Protein AF-A0A5A5RXR1-F1 (afdb_monomer_lite)

Structure (mmCIF, N/CA/C/O backbone):
data_AF-A0A5A5RXR1-F1
#
_entry.id   AF-A0A5A5RXR1-F1
#
loop_
_atom_site.group_PDB
_atom_site.id
_atom_site.type_symbol
_atom_site.label_atom_id
_atom_site.label_alt_id
_atom_site.label_comp_id
_atom_site.label_asym_id
_atom_site.label_entity_id
_atom_site.label_seq_id
_atom_site.pdbx_PDB_ins_code
_atom_site.Cartn_x
_atom_site.Cartn_y
_atom_site.Cartn_z
_atom_site.occupancy
_atom_site.B_iso_or_equiv
_atom_site.auth_seq_id
_atom_site.auth_comp_id
_atom_site.auth_asym_id
_atom_site.auth_atom_id
_atom_site.pdbx_PDB_model_num
ATOM 1 N N . MET A 1 1 ? -0.661 -3.575 -11.648 1.00 51.56 1 MET A N 1
ATOM 2 C CA . MET A 1 1 ? -0.011 -2.924 -12.802 1.00 51.56 1 MET A CA 1
ATOM 3 C C . MET A 1 1 ? 1.395 -3.481 -12.799 1.00 51.56 1 MET A C 1
ATOM 5 O O . MET A 1 1 ? 2.070 -3.258 -11.810 1.00 51.56 1 MET A O 1
ATOM 9 N N . ASN A 1 2 ? 1.762 -4.301 -13.784 1.00 58.19 2 ASN A N 1
ATOM 10 C CA . ASN A 1 2 ? 3.037 -5.030 -13.750 1.00 58.19 2 ASN A CA 1
ATOM 11 C C . ASN A 1 2 ? 4.086 -4.248 -14.528 1.00 58.19 2 ASN A C 1
ATOM 13 O O . ASN A 1 2 ? 3.785 -3.723 -15.605 1.00 58.19 2 ASN A O 1
ATOM 17 N N . ILE A 1 3 ? 5.306 -4.207 -14.008 1.00 62.69 3 ILE A N 1
ATOM 18 C CA . ILE A 1 3 ? 6.446 -3.614 -14.702 1.00 62.69 3 ILE A CA 1
ATOM 19 C C . ILE A 1 3 ? 6.872 -4.618 -15.779 1.00 62.69 3 ILE A C 1
ATOM 21 O O . ILE A 1 3 ? 7.432 -5.674 -15.494 1.00 62.69 3 ILE A O 1
ATOM 25 N N . ARG A 1 4 ? 6.506 -4.342 -17.035 1.00 63.41 4 ARG A N 1
ATOM 26 C CA . ARG A 1 4 ? 6.757 -5.240 -18.171 1.00 63.41 4 ARG A CA 1
ATOM 27 C C . ARG A 1 4 ? 8.020 -4.833 -18.921 1.00 63.41 4 ARG A C 1
ATOM 29 O O . ARG A 1 4 ? 8.311 -3.649 -19.064 1.00 63.41 4 ARG A O 1
ATOM 36 N N . LEU A 1 5 ? 8.717 -5.829 -19.462 1.00 64.88 5 LEU A N 1
ATOM 37 C CA . LEU A 1 5 ? 9.705 -5.613 -20.515 1.00 64.88 5 LEU A CA 1
ATOM 38 C C . LEU A 1 5 ? 8.967 -5.239 -21.802 1.00 64.88 5 LEU A C 1
ATOM 40 O O . LEU A 1 5 ? 7.983 -5.886 -22.163 1.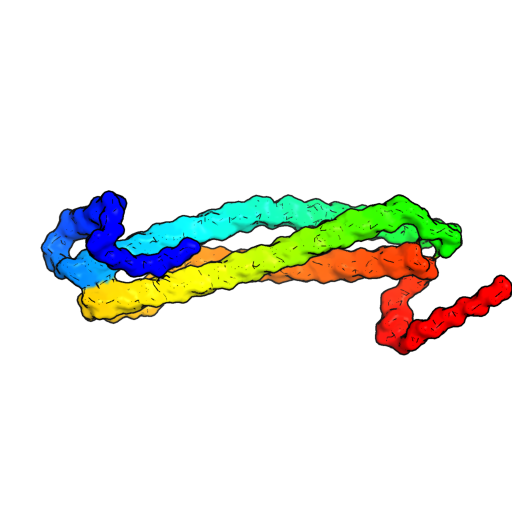00 64.88 5 LEU A O 1
ATOM 44 N N . ILE A 1 6 ? 9.435 -4.194 -22.477 1.00 69.88 6 ILE A N 1
ATOM 45 C CA . ILE A 1 6 ? 8.856 -3.762 -23.748 1.00 69.88 6 ILE A CA 1
ATOM 46 C C . ILE A 1 6 ? 9.206 -4.786 -24.821 1.00 69.88 6 ILE A C 1
ATOM 48 O O . ILE A 1 6 ? 10.380 -5.095 -25.038 1.00 69.88 6 ILE A O 1
ATOM 52 N N . ASN A 1 7 ? 8.180 -5.273 -25.510 1.00 69.62 7 ASN A N 1
ATOM 53 C CA . ASN A 1 7 ? 8.333 -5.986 -26.764 1.00 69.62 7 ASN A CA 1
ATOM 54 C C . ASN A 1 7 ? 8.446 -4.951 -27.890 1.00 69.62 7 ASN A C 1
ATOM 56 O O . ASN A 1 7 ? 7.522 -4.171 -28.109 1.00 69.62 7 ASN A O 1
ATOM 60 N N . ILE A 1 8 ? 9.578 -4.940 -28.597 1.00 65.75 8 ILE A N 1
ATOM 61 C CA . ILE A 1 8 ? 9.865 -3.966 -29.666 1.00 65.75 8 ILE A CA 1
ATOM 62 C C . ILE A 1 8 ? 8.801 -4.033 -30.776 1.00 65.75 8 ILE A C 1
ATOM 64 O O . ILE A 1 8 ? 8.459 -3.015 -31.371 1.00 65.75 8 ILE A O 1
ATOM 68 N N . ASN A 1 9 ? 8.209 -5.210 -30.995 1.00 66.75 9 ASN A N 1
ATOM 69 C CA . ASN A 1 9 ? 7.164 -5.417 -32.000 1.00 66.75 9 ASN A CA 1
ATOM 70 C C . ASN A 1 9 ? 5.778 -4.902 -31.569 1.00 66.75 9 ASN A C 1
ATOM 72 O O . ASN A 1 9 ? 4.852 -4.900 -32.373 1.00 66.75 9 ASN A O 1
ATOM 76 N N . GLU A 1 10 ? 5.622 -4.477 -30.313 1.00 76.12 10 GLU A N 1
ATOM 77 C CA . GLU A 1 10 ? 4.352 -4.028 -29.723 1.00 76.12 10 GLU A CA 1
ATOM 78 C C . GLU A 1 10 ? 4.478 -2.631 -29.087 1.00 76.12 10 GLU A C 1
ATOM 80 O O . GLU A 1 10 ? 3.697 -2.261 -28.208 1.00 76.12 10 GLU A O 1
ATOM 85 N N . MET A 1 11 ? 5.472 -1.841 -29.508 1.00 78.06 11 MET A N 1
ATOM 86 C CA . MET A 1 11 ? 5.680 -0.488 -28.991 1.00 78.06 11 MET A CA 1
ATOM 87 C C . MET A 1 11 ? 4.520 0.438 -29.364 1.00 78.06 11 MET A C 1
ATOM 89 O O . MET A 1 11 ? 4.121 0.540 -30.524 1.00 78.06 11 MET A O 1
ATOM 93 N N . ASN A 1 12 ? 4.004 1.163 -28.373 1.00 83.38 12 ASN A N 1
ATOM 94 C CA . ASN A 1 12 ? 3.038 2.229 -28.620 1.00 83.38 12 ASN A CA 1
ATOM 95 C C . ASN A 1 12 ? 3.748 3.513 -29.103 1.00 83.38 12 ASN A C 1
ATOM 97 O O . ASN A 1 12 ? 4.976 3.624 -29.097 1.00 83.38 12 ASN A O 1
ATOM 101 N N . SER A 1 13 ? 2.963 4.518 -29.499 1.00 82.94 13 SER A N 1
ATOM 102 C CA . SER A 1 13 ? 3.481 5.803 -29.989 1.00 82.94 13 SER A CA 1
ATOM 103 C C . SER A 1 13 ? 4.347 6.550 -28.967 1.00 82.94 13 SER A C 1
ATOM 105 O O . SER A 1 13 ? 5.287 7.245 -29.345 1.00 82.94 13 SER A O 1
ATOM 107 N N . GLN A 1 14 ? 4.069 6.396 -27.672 1.00 84.06 14 GLN A N 1
ATOM 108 C CA . GLN A 1 14 ? 4.837 7.029 -26.604 1.00 84.06 14 GLN A CA 1
ATOM 109 C C . GLN A 1 14 ? 6.215 6.373 -26.435 1.00 84.06 14 GLN A C 1
ATOM 111 O O . GLN A 1 14 ? 7.204 7.081 -26.254 1.00 84.06 14 GLN A O 1
ATOM 116 N N . ASP A 1 15 ? 6.298 5.048 -26.543 1.00 82.62 15 ASP A N 1
ATOM 117 C CA . ASP A 1 15 ? 7.561 4.309 -26.466 1.00 82.62 15 ASP A CA 1
ATOM 118 C C . ASP A 1 15 ? 8.430 4.564 -27.711 1.00 82.62 15 ASP A C 1
ATOM 120 O O . ASP A 1 15 ? 9.644 4.728 -27.600 1.00 82.62 15 ASP A O 1
ATOM 124 N N . LEU A 1 16 ? 7.814 4.684 -28.894 1.00 83.44 16 LEU A N 1
ATOM 125 C CA . LEU A 1 16 ? 8.505 5.060 -30.137 1.00 83.44 16 LEU A CA 1
ATOM 126 C C . LEU A 1 16 ? 9.087 6.478 -30.077 1.00 83.44 16 LEU A C 1
ATOM 128 O O . LEU A 1 16 ? 10.227 6.702 -30.494 1.00 83.44 16 LEU A O 1
ATOM 132 N N . ASN A 1 17 ? 8.338 7.432 -29.519 1.00 86.06 17 ASN A N 1
ATOM 133 C CA . ASN A 1 17 ? 8.827 8.794 -29.315 1.00 86.06 17 ASN A CA 1
ATOM 134 C C . ASN A 1 17 ? 10.002 8.834 -28.329 1.00 86.06 17 ASN A C 1
ATOM 136 O O . ASN A 1 17 ? 10.976 9.552 -28.560 1.00 86.06 17 ASN A O 1
ATOM 140 N N . GLU A 1 18 ? 9.958 8.046 -27.251 1.00 84.94 18 GLU A N 1
ATOM 141 C CA . GLU A 1 18 ? 11.087 7.943 -26.321 1.00 84.94 18 GLU A CA 1
ATOM 142 C C . GLU A 1 18 ? 12.321 7.311 -26.961 1.00 84.94 18 GLU A C 1
ATOM 144 O O . GLU A 1 18 ? 13.418 7.838 -26.782 1.00 84.94 18 GLU A O 1
ATOM 149 N N . LEU A 1 19 ? 12.158 6.245 -27.748 1.00 85.06 19 LEU A N 1
ATOM 150 C CA . LEU A 1 19 ? 13.269 5.628 -28.472 1.00 85.06 19 LEU A CA 1
ATOM 151 C C . LEU A 1 19 ? 13.908 6.616 -29.456 1.00 85.06 19 LEU A C 1
ATOM 153 O O . LEU A 1 19 ? 15.130 6.744 -29.502 1.00 85.06 19 LEU A O 1
ATOM 157 N N . THR A 1 20 ? 13.080 7.374 -30.176 1.00 83.94 20 THR A N 1
ATOM 158 C CA . THR A 1 20 ? 13.538 8.436 -31.083 1.00 83.94 20 THR A CA 1
ATOM 159 C C . THR A 1 20 ? 14.287 9.528 -30.317 1.00 83.94 20 THR A C 1
ATOM 161 O O . THR A 1 20 ? 15.340 9.982 -30.752 1.00 83.94 20 THR A O 1
ATOM 164 N N . THR A 1 21 ? 13.800 9.912 -29.135 1.00 89.06 21 THR A N 1
ATOM 165 C CA . THR A 1 21 ? 14.461 10.905 -28.273 1.00 89.06 21 THR A CA 1
ATOM 166 C C . THR A 1 21 ? 15.826 10.411 -27.796 1.00 89.06 21 THR A C 1
ATOM 168 O O . THR A 1 21 ? 16.782 11.183 -27.778 1.00 89.06 21 THR A O 1
ATOM 171 N N . ILE A 1 22 ? 15.941 9.129 -27.431 1.00 86.62 22 ILE A N 1
ATOM 172 C CA . ILE A 1 22 ? 17.217 8.508 -27.043 1.00 86.62 22 ILE A CA 1
ATOM 173 C C . ILE A 1 22 ? 18.193 8.543 -28.224 1.00 86.62 22 ILE A C 1
ATOM 175 O O . ILE A 1 22 ? 19.315 9.014 -28.061 1.00 86.62 22 ILE A O 1
ATOM 179 N N . TYR A 1 23 ? 17.744 8.129 -29.412 1.00 85.06 23 TYR A N 1
ATOM 180 C CA . TYR A 1 23 ? 18.553 8.138 -30.633 1.00 85.06 23 TYR A CA 1
ATOM 181 C C . TYR A 1 23 ? 19.056 9.541 -31.002 1.00 85.06 23 TYR A C 1
ATOM 183 O O . TYR A 1 23 ? 20.220 9.715 -31.345 1.00 85.06 23 TYR A O 1
ATOM 191 N N . VAL A 1 24 ? 18.191 10.555 -30.908 1.00 87.62 24 VAL A N 1
ATOM 192 C CA . VAL A 1 24 ? 18.553 11.949 -31.210 1.00 87.62 24 VAL A CA 1
ATOM 193 C C . VAL A 1 24 ? 19.524 12.517 -30.174 1.00 87.62 24 VAL A C 1
ATOM 195 O O . VAL A 1 24 ? 20.366 13.342 -30.517 1.00 87.62 24 VAL A O 1
ATOM 198 N N . SER A 1 25 ? 19.416 12.082 -28.917 1.00 87.75 25 SER A N 1
ATOM 199 C CA . SER A 1 25 ? 20.293 12.546 -27.836 1.00 87.75 25 SER A CA 1
ATOM 200 C C . SER A 1 25 ? 21.716 12.007 -27.980 1.00 87.75 25 SER A C 1
ATOM 202 O O . SER A 1 25 ? 22.667 12.727 -27.693 1.00 87.75 25 SER A O 1
ATOM 204 N N . ASP A 1 26 ? 21.861 10.756 -28.419 1.00 85.31 26 ASP A N 1
ATOM 205 C CA . ASP A 1 26 ? 23.159 10.144 -28.684 1.00 85.31 26 ASP A CA 1
ATOM 206 C C . ASP A 1 26 ? 23.040 9.040 -29.745 1.00 85.31 26 ASP A C 1
ATOM 208 O O . ASP A 1 26 ? 22.698 7.887 -29.465 1.00 85.31 26 ASP A O 1
ATOM 212 N N . ALA A 1 27 ? 23.360 9.404 -30.987 1.00 83.00 27 ALA A N 1
ATOM 213 C CA . ALA A 1 27 ? 23.322 8.493 -32.128 1.00 83.00 27 ALA A CA 1
ATOM 214 C C . ALA A 1 27 ? 24.461 7.455 -32.117 1.00 83.00 27 ALA A C 1
ATOM 216 O O . ALA A 1 27 ? 24.459 6.548 -32.948 1.00 83.00 27 ALA A O 1
ATOM 217 N N . SER A 1 28 ? 25.436 7.575 -31.205 1.00 87.00 28 SER A N 1
ATOM 218 C CA . SER A 1 28 ? 26.549 6.625 -31.083 1.00 87.00 28 SER A CA 1
ATOM 219 C C . SER A 1 28 ? 26.194 5.377 -30.268 1.00 87.00 28 SER A C 1
ATOM 221 O O . SER A 1 28 ? 26.933 4.389 -30.296 1.00 87.00 28 SER A O 1
ATOM 223 N N . LEU A 1 29 ? 25.055 5.392 -29.565 1.00 85.00 29 LEU A N 1
ATOM 224 C CA . LEU A 1 29 ? 24.601 4.257 -28.769 1.00 85.00 29 LEU A CA 1
ATOM 225 C C . LEU A 1 29 ? 24.312 3.037 -29.655 1.00 85.00 29 LEU A C 1
ATOM 227 O O . LEU A 1 29 ? 23.774 3.130 -30.758 1.00 85.00 29 LEU A O 1
ATOM 231 N N . SER A 1 30 ? 24.620 1.845 -29.147 1.00 86.19 30 SER A N 1
ATOM 232 C CA . SER A 1 30 ? 24.179 0.620 -29.809 1.00 86.19 30 SER A CA 1
ATOM 233 C C . SER A 1 30 ? 22.654 0.471 -29.687 1.00 86.19 30 SER A C 1
ATOM 235 O O . SER A 1 30 ? 22.074 0.878 -28.672 1.00 86.19 30 SER A O 1
ATOM 237 N N . PRO A 1 31 ? 21.982 -0.198 -30.643 1.00 82.56 31 PRO A N 1
ATOM 238 C CA . PRO A 1 31 ? 20.553 -0.495 -30.530 1.00 82.56 31 PRO A CA 1
ATOM 239 C C . PRO A 1 31 ? 20.189 -1.215 -29.223 1.00 82.56 31 PRO A C 1
ATOM 241 O O . PRO A 1 31 ? 19.169 -0.912 -28.610 1.00 82.56 31 PRO A O 1
ATOM 244 N N . SER A 1 32 ? 21.052 -2.119 -28.743 1.00 79.69 32 SER A N 1
ATOM 245 C CA . SER A 1 32 ? 20.858 -2.817 -27.467 1.00 79.69 32 SER A CA 1
ATOM 246 C C . SER A 1 32 ? 20.893 -1.870 -26.265 1.00 79.69 32 SER A C 1
ATOM 248 O O . SER A 1 32 ? 20.091 -2.021 -25.344 1.00 79.69 32 SER A O 1
ATOM 250 N N . LYS A 1 33 ? 21.767 -0.855 -26.285 1.00 82.56 33 LYS A N 1
ATOM 251 C CA . LYS A 1 33 ? 21.855 0.147 -25.219 1.00 82.56 33 LYS A CA 1
ATOM 252 C C . LYS A 1 33 ? 20.686 1.130 -25.261 1.00 82.56 33 LYS A C 1
ATOM 254 O O . LYS A 1 33 ? 20.158 1.491 -24.214 1.00 82.56 33 LYS A O 1
ATOM 259 N N . MET A 1 34 ? 20.228 1.507 -26.456 1.00 83.75 34 MET A N 1
ATOM 260 C CA . MET A 1 34 ? 19.028 2.335 -26.620 1.00 83.75 34 MET A CA 1
ATOM 261 C C . MET A 1 34 ? 17.775 1.634 -26.075 1.00 83.75 34 MET A C 1
ATOM 263 O O . MET A 1 34 ? 16.983 2.250 -25.361 1.00 83.75 34 MET A O 1
ATOM 267 N N . VAL A 1 35 ? 17.620 0.335 -26.357 1.00 82.06 35 VAL A N 1
ATOM 268 C CA . VAL A 1 35 ? 16.509 -0.480 -25.838 1.00 82.06 35 VAL A CA 1
ATOM 269 C C . VAL A 1 35 ? 16.587 -0.637 -24.320 1.00 82.06 35 VAL A C 1
ATOM 271 O O . VAL A 1 35 ? 15.554 -0.540 -23.662 1.00 82.06 35 VAL A O 1
ATOM 274 N N . GLU A 1 36 ? 17.781 -0.822 -23.745 1.00 82.81 36 GLU A N 1
ATOM 275 C CA . GLU A 1 36 ? 17.949 -0.837 -22.286 1.00 82.81 36 GLU A CA 1
ATOM 276 C C . GLU A 1 36 ? 17.450 0.475 -21.668 1.00 82.81 36 GLU A C 1
ATOM 278 O O . GLU A 1 36 ? 16.590 0.442 -20.792 1.00 82.81 36 GLU A O 1
ATOM 283 N N . ILE A 1 37 ? 17.922 1.629 -22.152 1.00 83.38 37 ILE A N 1
ATOM 284 C CA . ILE A 1 37 ? 17.518 2.942 -21.620 1.00 83.38 37 ILE A CA 1
ATOM 285 C C . ILE A 1 37 ? 15.999 3.132 -21.730 1.00 83.38 37 ILE A C 1
ATOM 287 O O . ILE A 1 37 ? 15.363 3.612 -20.789 1.00 83.38 37 ILE A O 1
ATOM 291 N N . LEU A 1 38 ? 15.400 2.729 -22.853 1.00 85.06 38 LEU A N 1
ATOM 292 C CA . LEU A 1 38 ? 13.952 2.765 -23.032 1.00 85.06 38 LEU A CA 1
ATOM 293 C C . LEU A 1 38 ? 13.237 1.895 -21.983 1.00 85.06 38 LEU A C 1
ATOM 295 O O . LEU A 1 38 ? 12.321 2.369 -21.312 1.00 85.06 38 LEU A O 1
ATOM 299 N N . GLN A 1 39 ? 13.671 0.645 -21.795 1.00 83.25 39 GLN A N 1
ATOM 300 C CA . GLN A 1 39 ? 13.093 -0.271 -20.805 1.00 83.25 39 GLN A CA 1
ATOM 301 C C . GLN A 1 39 ? 13.180 0.297 -19.384 1.00 83.25 39 GLN A C 1
ATOM 303 O O . GLN A 1 39 ? 12.197 0.236 -18.644 1.00 83.25 39 GLN A O 1
ATOM 308 N N . GLN A 1 40 ? 14.310 0.909 -19.024 1.00 83.19 40 GLN A N 1
ATOM 309 C CA . GLN A 1 40 ? 14.493 1.562 -17.728 1.00 83.19 40 GLN A CA 1
ATOM 310 C C . GLN A 1 40 ? 13.524 2.739 -17.546 1.00 83.19 40 GLN A C 1
ATOM 312 O O . GLN A 1 40 ? 12.829 2.815 -16.534 1.00 83.19 40 GLN A O 1
ATOM 317 N N . ARG A 1 41 ? 13.400 3.627 -18.544 1.00 85.31 41 ARG A N 1
ATOM 318 C CA . ARG A 1 41 ? 12.478 4.778 -18.488 1.00 85.31 41 ARG A CA 1
ATOM 319 C C . ARG A 1 41 ? 11.024 4.344 -18.346 1.00 85.31 41 ARG A C 1
ATOM 321 O O . ARG A 1 41 ? 10.286 4.891 -17.524 1.00 85.31 41 ARG A O 1
ATOM 328 N N . VAL A 1 42 ? 10.606 3.333 -19.101 1.00 83.81 42 VAL A N 1
ATOM 329 C CA . VAL A 1 42 ? 9.246 2.788 -19.014 1.00 83.81 42 VAL A CA 1
ATOM 330 C C . VAL A 1 42 ? 8.993 2.138 -17.659 1.00 83.81 42 VAL A C 1
ATOM 332 O O . VAL A 1 42 ? 7.936 2.375 -17.067 1.00 83.81 42 VAL A O 1
ATOM 335 N N . ALA A 1 43 ? 9.971 1.404 -17.126 1.00 82.75 43 ALA A N 1
ATOM 336 C CA . ALA A 1 43 ? 9.889 0.837 -15.788 1.00 82.75 43 ALA A CA 1
ATOM 337 C C . ALA A 1 43 ? 9.729 1.929 -14.717 1.00 82.75 43 ALA A C 1
ATOM 339 O O . ALA A 1 43 ? 8.810 1.839 -13.901 1.00 82.75 43 ALA A O 1
ATOM 340 N N . CYS A 1 44 ? 10.528 3.002 -14.776 1.00 84.00 44 CYS A N 1
ATOM 341 C CA . CYS A 1 44 ? 10.425 4.139 -13.857 1.00 84.00 44 CYS A CA 1
ATOM 342 C C . CYS A 1 44 ? 9.053 4.823 -13.939 1.00 84.00 44 CYS A C 1
ATOM 344 O O . CYS A 1 44 ? 8.418 5.065 -12.914 1.00 84.00 44 CYS A O 1
ATOM 346 N N . ARG A 1 45 ? 8.531 5.084 -15.147 1.00 84.50 45 ARG A N 1
ATOM 347 C CA . ARG A 1 45 ? 7.189 5.679 -15.322 1.00 84.50 45 ARG A CA 1
ATOM 348 C C . ARG A 1 45 ? 6.088 4.789 -14.743 1.00 84.50 45 ARG A C 1
ATOM 350 O O . ARG A 1 45 ? 5.168 5.284 -14.088 1.00 84.50 45 ARG A O 1
ATOM 357 N N . SER A 1 46 ? 6.175 3.481 -14.986 1.00 84.88 46 SER A N 1
ATOM 358 C CA . SER A 1 46 ? 5.214 2.495 -14.481 1.00 84.88 46 SER A CA 1
ATOM 359 C C . SER A 1 46 ? 5.215 2.437 -12.952 1.00 84.88 46 SER A C 1
ATOM 361 O O . SER A 1 46 ? 4.153 2.454 -12.319 1.00 84.88 46 SER A O 1
ATOM 363 N N . LEU A 1 47 ? 6.409 2.419 -12.362 1.00 84.56 47 LEU A N 1
ATOM 364 C CA . LEU A 1 47 ? 6.600 2.413 -10.920 1.00 84.56 47 LEU A CA 1
ATOM 365 C C . LEU A 1 47 ? 6.076 3.708 -10.289 1.00 84.56 47 LEU A C 1
ATOM 367 O O . LEU A 1 47 ? 5.240 3.645 -9.392 1.00 84.56 47 LEU A O 1
ATOM 371 N N . HIS A 1 48 ? 6.430 4.870 -10.843 1.00 85.81 48 HIS A N 1
ATOM 372 C CA . HIS A 1 48 ? 5.944 6.175 -10.377 1.00 85.81 48 HIS A CA 1
ATOM 373 C C . HIS A 1 48 ? 4.418 6.284 -10.385 1.00 85.81 48 HIS A C 1
ATOM 375 O O . HIS A 1 48 ? 3.804 6.762 -9.430 1.00 85.81 48 HIS A O 1
ATOM 381 N N . LYS A 1 49 ? 3.768 5.804 -11.454 1.00 86.81 49 LYS A N 1
ATOM 382 C CA . LYS A 1 49 ? 2.301 5.781 -11.531 1.00 86.81 49 LYS A CA 1
ATOM 383 C C . LYS A 1 49 ? 1.699 4.895 -10.440 1.00 86.81 49 LYS A C 1
ATOM 385 O O . LYS A 1 49 ? 0.693 5.268 -9.843 1.00 86.81 49 LYS A O 1
ATOM 390 N N . SER A 1 50 ? 2.314 3.746 -10.176 1.00 85.44 50 SER A N 1
ATOM 391 C CA . SER A 1 50 ? 1.850 2.806 -9.154 1.00 85.44 50 SER A CA 1
ATOM 392 C C . SER A 1 50 ? 2.022 3.373 -7.740 1.00 85.44 50 SER A C 1
ATOM 394 O O . SER A 1 50 ? 1.090 3.293 -6.944 1.00 85.44 50 SER A O 1
ATOM 396 N N . ILE A 1 51 ? 3.152 4.030 -7.462 1.00 85.88 51 ILE A N 1
ATOM 397 C CA . ILE A 1 51 ? 3.411 4.751 -6.206 1.00 85.88 51 ILE A CA 1
ATOM 398 C C . ILE A 1 51 ? 2.343 5.819 -5.966 1.00 85.88 51 ILE A C 1
ATOM 400 O O . ILE A 1 51 ? 1.737 5.851 -4.898 1.00 85.88 51 ILE A O 1
ATOM 404 N N . LYS A 1 52 ? 2.050 6.653 -6.972 1.00 86.62 52 LYS A N 1
ATOM 405 C CA . LYS A 1 52 ? 1.021 7.699 -6.856 1.00 86.62 52 LYS A CA 1
ATOM 406 C C . LYS A 1 52 ? -0.367 7.143 -6.552 1.00 86.62 52 LYS A C 1
ATOM 408 O O . LYS A 1 52 ? -1.102 7.741 -5.773 1.00 86.62 52 LYS A O 1
ATOM 413 N N . LEU A 1 53 ? -0.732 6.015 -7.163 1.00 86.06 53 LEU A N 1
ATOM 414 C CA . LEU A 1 53 ? -2.009 5.354 -6.887 1.00 86.06 53 LEU A CA 1
ATOM 415 C C . LEU A 1 53 ? -2.077 4.864 -5.438 1.00 86.06 53 LEU A C 1
ATOM 417 O O . LEU A 1 53 ? -3.065 5.125 -4.761 1.00 86.06 53 LEU A O 1
ATOM 421 N N . ILE A 1 54 ? -1.006 4.231 -4.950 1.00 83.94 54 ILE A N 1
ATOM 422 C CA . ILE A 1 54 ? -0.894 3.803 -3.550 1.00 83.94 54 ILE A CA 1
ATOM 423 C C . ILE A 1 54 ? -1.039 5.019 -2.621 1.00 83.94 54 ILE A C 1
ATOM 425 O O . ILE A 1 54 ? -1.871 5.008 -1.719 1.00 83.94 54 ILE A O 1
ATOM 429 N N . GLN A 1 55 ? -0.299 6.102 -2.870 1.00 83.31 55 GLN A N 1
ATOM 430 C CA . GLN A 1 55 ? -0.370 7.327 -2.066 1.00 83.31 55 GLN A CA 1
ATOM 431 C C . GLN A 1 55 ? -1.782 7.933 -2.019 1.00 83.31 55 GLN A C 1
ATOM 433 O O . GLN A 1 55 ? -2.249 8.302 -0.941 1.00 83.31 55 GLN A O 1
ATOM 438 N N . GLU A 1 56 ? -2.477 8.020 -3.156 1.00 82.50 56 GLU A N 1
ATOM 439 C CA . GLU A 1 56 ? -3.830 8.589 -3.207 1.00 82.50 56 GLU A CA 1
ATOM 440 C C . GLU A 1 56 ? -4.865 7.698 -2.503 1.00 82.50 56 GLU A C 1
ATOM 442 O O . GLU A 1 56 ? -5.706 8.217 -1.763 1.00 82.50 56 GLU A O 1
ATOM 447 N N . ASP A 1 57 ? -4.773 6.373 -2.665 1.00 77.12 57 ASP A N 1
ATOM 448 C CA . ASP A 1 57 ? -5.618 5.416 -1.940 1.00 77.12 57 ASP A CA 1
ATOM 449 C C . ASP A 1 57 ? -5.438 5.575 -0.418 1.00 77.12 57 ASP A C 1
ATOM 451 O O . ASP A 1 57 ? -6.415 5.600 0.336 1.00 77.12 57 ASP A O 1
ATOM 455 N N . HIS A 1 58 ? -4.199 5.760 0.049 1.00 73.56 58 HIS A N 1
ATOM 456 C CA . HIS A 1 58 ? -3.910 5.931 1.475 1.00 73.56 58 HIS A CA 1
ATOM 457 C C . HIS A 1 58 ? -4.339 7.282 2.034 1.00 73.56 58 HIS A C 1
ATOM 459 O O . HIS A 1 58 ? -4.890 7.331 3.138 1.00 73.56 58 HIS A O 1
ATOM 465 N N . ARG A 1 59 ? -4.136 8.369 1.283 1.00 70.25 59 ARG A N 1
ATOM 466 C CA . ARG A 1 59 ? -4.545 9.715 1.699 1.00 70.25 59 ARG A CA 1
ATOM 467 C C . ARG A 1 59 ? -6.042 9.772 2.003 1.00 70.25 59 ARG A C 1
ATOM 469 O O . ARG A 1 59 ? -6.441 10.361 2.999 1.00 70.25 59 ARG A O 1
ATOM 476 N N . ARG A 1 60 ? -6.870 9.114 1.185 1.00 67.19 60 ARG A N 1
ATOM 477 C CA . ARG A 1 60 ? -8.331 9.088 1.373 1.00 67.19 60 ARG A CA 1
ATOM 478 C C . ARG A 1 60 ? -8.790 8.223 2.544 1.00 67.19 60 ARG A C 1
ATOM 480 O O . ARG A 1 60 ? -9.846 8.495 3.110 1.00 67.19 60 ARG A O 1
ATOM 487 N N . SER A 1 61 ? -8.035 7.182 2.893 1.00 66.44 61 SER A N 1
ATOM 488 C CA . SER A 1 61 ? -8.490 6.174 3.858 1.00 66.44 61 SER A CA 1
ATOM 489 C C . SER A 1 61 ? -8.127 6.491 5.313 1.00 66.44 61 SER A C 1
ATOM 491 O O . SER A 1 61 ? -8.840 6.090 6.231 1.00 66.44 61 SER A O 1
ATOM 493 N N . PHE A 1 62 ? -7.020 7.201 5.548 1.00 60.56 62 PHE A N 1
ATOM 494 C CA . PHE A 1 62 ? -6.435 7.320 6.889 1.00 60.56 62 PHE A CA 1
ATOM 495 C C . PHE A 1 62 ? -7.055 8.421 7.756 1.00 60.56 62 PHE A C 1
ATOM 497 O O . PHE A 1 62 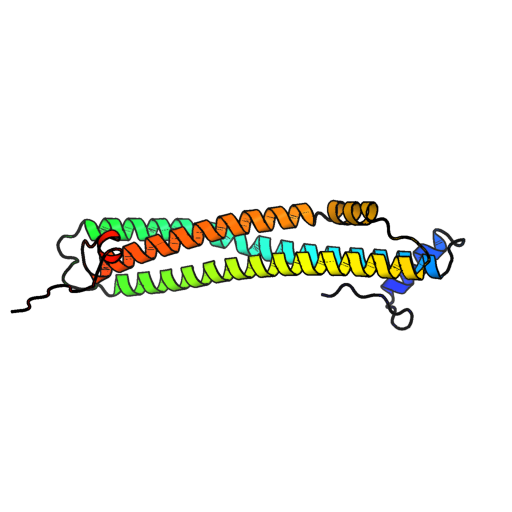? -7.400 8.175 8.911 1.00 60.56 62 PHE A O 1
ATOM 504 N N . GLU A 1 63 ? -7.220 9.630 7.211 1.00 60.09 63 GLU A N 1
ATOM 505 C CA . GLU A 1 63 ? -7.635 10.805 7.999 1.00 60.09 63 GLU A CA 1
ATOM 506 C C . GLU A 1 63 ? -9.064 10.672 8.548 1.00 60.09 63 GLU A C 1
ATOM 508 O O . GLU A 1 63 ? -9.348 11.054 9.688 1.00 60.09 63 GLU A O 1
ATOM 513 N N . ASN A 1 64 ? -9.947 10.039 7.776 1.00 60.62 64 ASN A N 1
ATOM 514 C CA . ASN A 1 64 ? -11.338 9.840 8.172 1.00 60.62 64 ASN A CA 1
ATOM 515 C C . ASN A 1 64 ? -11.479 8.718 9.214 1.00 60.62 64 ASN A C 1
ATOM 517 O O . ASN A 1 64 ? -12.229 8.854 10.175 1.00 60.62 64 ASN A O 1
ATOM 521 N N . CYS A 1 65 ? -10.709 7.630 9.090 1.00 64.00 65 CYS A N 1
ATOM 522 C CA . CYS A 1 65 ? -10.888 6.454 9.944 1.00 64.00 65 CYS A CA 1
ATOM 523 C C . CYS A 1 65 ? -10.396 6.664 11.386 1.00 64.00 65 CYS A C 1
ATOM 525 O O . CYS A 1 65 ? -11.002 6.141 12.321 1.00 64.00 65 CYS A O 1
ATOM 527 N N . LEU A 1 66 ? -9.294 7.396 11.593 1.00 63.09 66 LEU A N 1
ATOM 528 C CA . LEU A 1 66 ? -8.725 7.575 12.936 1.00 63.09 66 LEU A CA 1
ATOM 529 C C . LEU A 1 66 ? -9.565 8.523 13.799 1.00 63.09 66 LEU A C 1
ATOM 531 O O . LEU A 1 66 ? -9.868 8.218 14.953 1.00 63.09 66 LEU A O 1
ATOM 535 N N . SER A 1 67 ? -9.957 9.661 13.225 1.00 66.12 67 SER A N 1
ATOM 536 C CA . SER A 1 67 ? -10.650 10.731 13.946 1.00 66.12 67 SER A CA 1
ATOM 537 C C . SER A 1 67 ? -12.076 10.344 14.354 1.00 66.12 67 SER A C 1
ATOM 539 O O . SER A 1 67 ? -12.521 10.683 15.452 1.00 66.12 67 SER A O 1
ATOM 541 N N . GLU A 1 68 ? -12.787 9.591 13.514 1.00 69.44 68 GLU A N 1
ATOM 542 C CA . GLU A 1 68 ? -14.118 9.064 13.834 1.00 69.44 68 GLU A CA 1
ATOM 543 C C . GLU A 1 68 ? -14.067 7.994 14.929 1.00 69.44 68 GLU A C 1
ATOM 545 O O . GLU A 1 68 ? -14.946 7.925 15.790 1.00 69.44 68 GLU A O 1
ATOM 550 N N . ARG A 1 69 ? -13.007 7.186 14.944 1.00 69.25 69 ARG A N 1
ATOM 551 C CA . ARG A 1 69 ? -12.840 6.087 15.895 1.00 69.25 69 ARG A CA 1
ATOM 552 C C . ARG A 1 69 ? -12.523 6.570 17.305 1.00 69.25 69 ARG A C 1
ATOM 554 O O . ARG A 1 69 ? -13.072 6.020 18.254 1.00 69.25 69 ARG A O 1
ATOM 561 N N . ASP A 1 70 ? -11.680 7.590 17.459 1.00 70.44 70 ASP A N 1
ATOM 562 C CA . ASP A 1 70 ? -11.384 8.157 18.782 1.00 70.44 70 ASP A CA 1
ATOM 563 C C . ASP A 1 70 ? -12.633 8.791 19.412 1.00 70.44 70 ASP A C 1
ATOM 565 O O . ASP A 1 70 ? -12.884 8.605 20.603 1.00 70.44 70 ASP A O 1
ATOM 569 N N . LYS A 1 71 ? -13.474 9.451 18.601 1.00 74.06 71 LYS A N 1
ATOM 570 C CA . LYS A 1 71 ? -14.779 9.968 19.045 1.00 74.06 71 LYS A CA 1
ATOM 571 C C . LYS A 1 71 ? -15.707 8.841 19.499 1.00 74.06 71 LYS A C 1
ATOM 573 O O . LYS A 1 71 ? -16.234 8.901 20.605 1.00 74.06 71 LYS A O 1
ATOM 578 N N . LYS A 1 72 ? -15.843 7.785 18.693 1.00 70.56 72 LYS A N 1
ATOM 579 C CA . LYS A 1 72 ? -16.677 6.618 19.030 1.00 70.56 72 LYS A CA 1
ATOM 580 C C . LYS A 1 72 ? -16.172 5.868 20.263 1.00 70.56 72 LYS A C 1
ATOM 582 O O . LYS A 1 72 ? -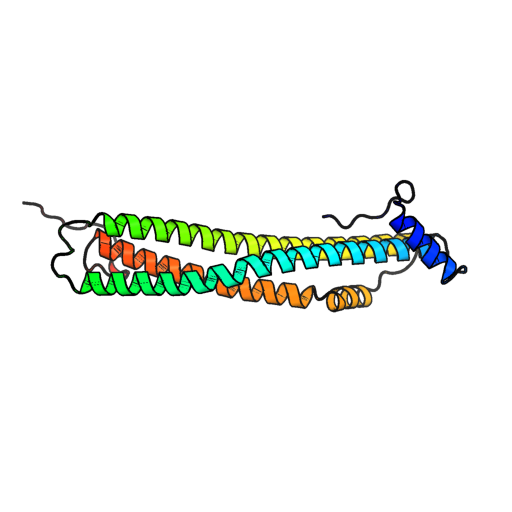16.968 5.424 21.081 1.00 70.56 72 LYS A O 1
ATOM 587 N N . LEU A 1 73 ? -14.855 5.747 20.436 1.00 69.88 73 LEU A N 1
ATOM 588 C CA . LEU A 1 73 ? -14.259 5.144 21.630 1.00 69.88 73 LEU A CA 1
ATOM 589 C C . LEU A 1 73 ? -14.627 5.923 22.897 1.00 69.88 73 LEU A C 1
ATOM 591 O O . LEU A 1 73 ? -14.947 5.325 23.924 1.00 69.88 73 LEU A O 1
ATOM 595 N N . GLU A 1 74 ? -14.588 7.249 22.817 1.00 74.38 74 GLU A N 1
ATOM 596 C CA . GLU A 1 74 ? -14.972 8.125 23.918 1.00 74.38 74 GLU A CA 1
ATOM 597 C C . GLU A 1 74 ? -16.477 8.044 24.219 1.00 74.38 74 GLU A C 1
ATOM 599 O O . GLU A 1 74 ? -16.878 8.014 25.382 1.00 74.38 74 GLU A O 1
ATOM 604 N N . GLU A 1 75 ? -17.319 7.929 23.189 1.00 74.12 75 GLU A N 1
ATOM 605 C CA . GLU A 1 75 ? -18.758 7.687 23.349 1.00 74.12 75 GLU A CA 1
ATOM 606 C C . GLU A 1 75 ? -19.042 6.360 24.065 1.00 74.12 75 GLU A C 1
ATOM 608 O O . GLU A 1 75 ? -19.822 6.341 25.018 1.00 74.12 75 GLU A O 1
ATOM 613 N N . ILE A 1 76 ? -18.370 5.270 23.674 1.00 68.12 76 ILE A N 1
ATOM 614 C CA . ILE A 1 76 ? -18.504 3.956 24.327 1.00 68.12 76 ILE A CA 1
ATOM 615 C C . ILE A 1 76 ? -18.102 4.042 25.801 1.00 68.12 76 ILE A C 1
ATOM 617 O O . ILE A 1 76 ? -18.797 3.499 26.656 1.00 68.12 76 ILE A O 1
ATOM 621 N N . ARG A 1 77 ? -17.007 4.742 26.123 1.00 69.06 77 ARG A N 1
ATOM 622 C CA . ARG A 1 77 ? -16.557 4.919 27.514 1.00 69.06 77 ARG A CA 1
ATOM 623 C C . ARG A 1 77 ? -17.568 5.679 28.356 1.00 69.06 77 ARG A C 1
ATOM 625 O O . ARG A 1 77 ? -17.942 5.192 29.415 1.00 69.06 77 ARG A O 1
ATOM 632 N N . LYS A 1 78 ? -18.081 6.806 27.858 1.00 71.94 78 LYS A N 1
ATOM 633 C CA . LYS A 1 78 ? -19.127 7.576 28.551 1.00 71.94 78 LYS A CA 1
ATOM 634 C C . LYS A 1 78 ? -20.397 6.757 28.763 1.00 71.94 78 LYS A C 1
ATOM 636 O O . LYS A 1 78 ? -21.017 6.835 29.822 1.00 71.94 78 LYS A O 1
ATOM 641 N N . GLN A 1 79 ? -20.782 5.944 27.778 1.00 67.00 79 GLN A N 1
ATOM 642 C CA . GLN A 1 79 ? -21.913 5.025 27.914 1.00 67.00 79 GLN A CA 1
ATOM 643 C C . GLN A 1 79 ? -21.638 3.931 28.958 1.00 67.00 79 GLN A C 1
ATOM 645 O O . GLN A 1 79 ? -22.528 3.618 29.746 1.00 67.00 79 GLN A O 1
ATOM 650 N N . ALA A 1 80 ? -20.419 3.384 29.003 1.00 63.47 80 ALA A N 1
ATOM 651 C CA . ALA A 1 80 ? -19.997 2.398 30.000 1.00 63.47 80 ALA A CA 1
ATOM 652 C C . ALA A 1 80 ? -20.030 2.975 31.425 1.00 63.47 80 ALA A C 1
ATOM 654 O O . ALA A 1 80 ? -20.595 2.372 32.334 1.00 63.47 80 ALA A O 1
ATOM 655 N N . GLU A 1 81 ? -19.470 4.170 31.616 1.00 65.50 81 GLU A N 1
ATOM 656 C CA . GLU A 1 81 ? -19.473 4.889 32.895 1.00 65.50 81 GLU A CA 1
ATOM 657 C C . GLU A 1 81 ? -20.899 5.201 33.359 1.00 65.50 81 GLU A C 1
ATOM 659 O O . GLU A 1 81 ? -21.246 4.983 34.521 1.00 65.50 81 GLU A O 1
ATOM 664 N N . SER A 1 82 ? -21.764 5.632 32.435 1.00 63.12 82 SER A N 1
ATOM 665 C CA . SER A 1 82 ? -23.180 5.839 32.729 1.00 63.12 82 SER A CA 1
ATOM 666 C C . SER A 1 82 ? -23.883 4.547 33.152 1.00 63.12 82 SER A C 1
ATOM 668 O O . SER A 1 82 ? -24.770 4.619 33.995 1.00 63.12 82 SER A O 1
ATOM 670 N N . LEU A 1 83 ? -23.534 3.383 32.597 1.00 56.94 83 LEU A N 1
ATOM 671 C CA . LEU A 1 83 ? -24.117 2.094 32.995 1.00 56.94 83 LEU A CA 1
ATOM 672 C C . LEU A 1 83 ? -23.701 1.695 34.416 1.00 56.94 83 LEU A C 1
ATOM 674 O O . LEU A 1 83 ? -24.547 1.256 35.191 1.00 56.94 83 LEU A O 1
ATOM 678 N N . HIS A 1 84 ? -22.435 1.919 34.783 1.00 55.38 84 HIS A N 1
ATOM 679 C CA . HIS A 1 84 ? -21.940 1.691 36.146 1.00 55.38 84 HIS A CA 1
ATOM 680 C C . HIS A 1 84 ? -22.591 2.614 37.192 1.00 55.38 84 HIS A C 1
ATOM 682 O O . HIS A 1 84 ? -22.651 2.270 38.367 1.00 55.38 84 HIS A O 1
ATOM 688 N N . SER A 1 85 ? -23.128 3.766 36.779 1.00 52.25 85 SER A N 1
ATOM 689 C CA . SER A 1 85 ? -23.855 4.695 37.655 1.00 52.25 85 SER A CA 1
ATOM 690 C C . SER A 1 85 ? -25.295 4.262 37.984 1.00 52.25 85 SER A C 1
ATOM 692 O O . SER A 1 85 ? -25.918 4.897 38.840 1.00 52.25 85 SER A O 1
ATOM 694 N N . TYR A 1 86 ? -25.860 3.241 37.327 1.00 44.91 86 TYR A N 1
ATOM 695 C CA . TYR A 1 86 ? -27.246 2.808 37.549 1.00 44.91 86 TYR A CA 1
ATOM 696 C C . TYR A 1 86 ? -27.316 1.427 38.223 1.00 44.91 86 TYR A C 1
ATOM 698 O O . TYR A 1 86 ? -27.230 0.410 37.535 1.00 44.91 86 TYR A O 1
ATOM 706 N N . PRO A 1 87 ? -27.647 1.355 39.530 1.00 46.41 87 PRO A N 1
ATOM 707 C CA . PRO A 1 87 ? -27.829 0.090 40.256 1.00 46.41 87 PRO A CA 1
ATOM 708 C C . PRO A 1 87 ? -28.922 -0.836 39.684 1.00 46.41 87 PRO A C 1
ATOM 710 O O . PRO A 1 87 ? -29.045 -1.983 40.095 1.00 46.41 87 PRO A O 1
ATOM 713 N N . ARG A 1 88 ? -29.762 -0.342 38.760 1.00 42.81 88 ARG A N 1
ATOM 714 C CA . ARG A 1 88 ? -30.908 -1.063 38.172 1.00 42.81 88 ARG A CA 1
ATOM 715 C C . ARG A 1 88 ? -30.695 -1.554 36.736 1.00 42.81 88 ARG A C 1
ATOM 717 O O . ARG A 1 88 ? -31.595 -2.197 36.203 1.00 42.81 88 ARG A O 1
ATOM 724 N N . ALA A 1 89 ? -29.544 -1.294 36.110 1.00 44.97 89 ALA A N 1
ATOM 725 C CA . ALA A 1 89 ? -29.274 -1.766 34.743 1.00 44.97 89 ALA A CA 1
ATOM 726 C C . ALA A 1 89 ? -29.112 -3.301 34.643 1.00 44.97 89 ALA A C 1
ATOM 728 O O . ALA A 1 89 ? -29.145 -3.850 33.548 1.00 44.97 89 ALA A O 1
ATOM 729 N N . ILE A 1 90 ? -28.998 -3.987 35.786 1.00 50.59 90 ILE A N 1
ATOM 730 C CA . ILE A 1 90 ? -28.773 -5.435 35.897 1.00 50.59 90 ILE A CA 1
ATOM 731 C C . ILE A 1 90 ? -30.008 -6.260 35.466 1.00 50.59 90 ILE A C 1
ATOM 733 O O . ILE A 1 90 ? -29.856 -7.393 35.028 1.00 50.59 90 ILE A O 1
ATOM 737 N N . ASN A 1 91 ? -31.227 -5.699 35.509 1.00 44.22 91 ASN A N 1
ATOM 738 C CA . ASN A 1 91 ? -32.462 -6.491 35.357 1.00 44.22 91 ASN A CA 1
ATOM 739 C C . ASN A 1 91 ? -33.179 -6.401 33.998 1.00 44.22 91 ASN A C 1
ATOM 741 O O . ASN A 1 91 ? -34.195 -7.071 33.821 1.00 44.22 91 ASN A O 1
ATOM 745 N N . ALA A 1 92 ? -32.703 -5.609 33.031 1.00 47.12 92 ALA A N 1
ATOM 746 C CA . ALA A 1 92 ? -33.285 -5.619 31.687 1.00 47.12 92 ALA A CA 1
ATOM 747 C C . ALA A 1 92 ? -32.284 -5.129 30.626 1.00 47.12 92 ALA A C 1
ATOM 749 O O . ALA A 1 92 ? -31.927 -3.947 30.639 1.00 47.12 92 ALA A O 1
ATOM 750 N N . PRO A 1 93 ? -31.862 -5.979 29.670 1.00 53.22 93 PRO A N 1
ATOM 751 C CA . PRO A 1 93 ? -31.059 -5.528 28.542 1.00 53.22 93 PRO A CA 1
ATOM 752 C C . PRO A 1 93 ? -31.840 -4.482 27.735 1.00 53.22 93 PRO A C 1
ATOM 754 O O . PRO A 1 93 ? -32.820 -4.802 27.065 1.00 53.22 93 PRO A O 1
ATOM 757 N N . ASN A 1 94 ? -31.429 -3.214 27.805 1.00 57.22 94 ASN A N 1
ATOM 758 C CA . ASN A 1 94 ? -32.075 -2.146 27.047 1.00 57.22 94 ASN A CA 1
ATOM 759 C C . ASN A 1 94 ? -31.709 -2.291 25.546 1.00 57.22 94 ASN A C 1
ATOM 761 O O . ASN A 1 94 ? -30.520 -2.250 25.204 1.00 57.22 94 ASN A O 1
ATOM 765 N N . PRO A 1 95 ? -32.699 -2.450 24.639 1.00 56.72 95 PRO A N 1
ATOM 766 C CA . PRO A 1 95 ? -32.483 -2.656 23.201 1.00 56.72 95 PRO A CA 1
ATOM 767 C C . PRO A 1 95 ? -31.599 -1.596 22.533 1.00 56.72 95 PRO A C 1
ATOM 769 O O . PRO A 1 95 ? -30.877 -1.896 21.581 1.00 56.72 95 PRO A O 1
ATOM 772 N N . SER A 1 96 ? -31.604 -0.368 23.056 1.00 60.84 96 SER A N 1
ATOM 773 C CA . SER A 1 96 ? -30.760 0.724 22.569 1.00 60.84 96 SER A CA 1
ATOM 774 C C . SER A 1 96 ? -29.265 0.427 22.732 1.00 60.84 96 SER A C 1
ATOM 776 O O . SER A 1 96 ? -28.476 0.802 21.866 1.00 60.84 96 SER A O 1
ATOM 778 N N . TYR A 1 97 ? -28.860 -0.305 23.779 1.00 62.41 97 TYR A N 1
ATOM 779 C CA . TYR A 1 97 ? -27.463 -0.722 23.952 1.00 62.41 97 TYR A CA 1
ATOM 780 C C . TYR A 1 97 ? -27.075 -1.837 22.983 1.00 62.41 97 TYR A C 1
ATOM 782 O O . TYR A 1 97 ? -25.980 -1.803 22.433 1.00 62.41 97 TYR A O 1
ATOM 790 N N . PHE A 1 98 ? -27.970 -2.788 22.703 1.00 62.53 98 PHE A N 1
ATOM 791 C CA . PHE A 1 98 ? -27.717 -3.829 21.698 1.00 62.53 98 PHE A CA 1
ATOM 792 C C . PHE A 1 98 ? -27.494 -3.237 20.303 1.00 62.53 98 PHE A C 1
ATOM 794 O O . PHE A 1 98 ? -26.578 -3.655 19.592 1.00 62.53 98 PHE A O 1
ATOM 801 N N . LEU A 1 99 ? -28.294 -2.235 19.929 1.00 64.75 99 LEU A N 1
ATOM 802 C CA . LEU A 1 99 ? -28.107 -1.497 18.681 1.00 64.75 99 LEU A CA 1
ATOM 803 C C . LEU A 1 99 ? -26.771 -0.745 18.667 1.00 64.75 99 LEU A C 1
ATOM 805 O O . LEU A 1 99 ? -26.027 -0.871 17.698 1.00 64.75 99 LEU A O 1
ATOM 809 N N . ALA A 1 100 ? -26.416 -0.052 19.755 1.00 65.12 100 ALA A N 1
ATOM 810 C CA . ALA A 1 100 ? -25.126 0.630 19.872 1.00 65.12 100 ALA A CA 1
ATOM 811 C C . ALA A 1 100 ? -23.932 -0.337 19.734 1.00 65.12 100 ALA A C 1
ATOM 813 O O . ALA A 1 100 ? -22.997 -0.056 18.986 1.00 65.12 100 ALA A O 1
ATOM 814 N N . ILE A 1 101 ? -23.984 -1.515 20.372 1.00 68.75 101 ILE A N 1
ATOM 815 C CA . ILE A 1 101 ? -22.941 -2.552 20.260 1.00 68.75 101 ILE A CA 1
ATOM 816 C C . ILE A 1 101 ? -22.806 -3.054 18.823 1.00 68.75 101 ILE A C 1
ATOM 818 O O . ILE A 1 101 ? -21.689 -3.267 18.352 1.00 68.75 101 ILE A O 1
ATOM 822 N N . ASN A 1 102 ? -23.919 -3.268 18.120 1.00 69.75 102 ASN A N 1
ATOM 823 C CA . ASN A 1 102 ? -23.882 -3.758 16.744 1.00 69.75 102 ASN A CA 1
ATOM 824 C C . ASN A 1 102 ? -23.259 -2.734 15.790 1.00 69.75 102 ASN A C 1
ATOM 826 O O . ASN A 1 102 ? -22.369 -3.109 15.028 1.00 69.75 102 ASN A O 1
ATOM 830 N N . THR A 1 103 ? -23.624 -1.455 15.900 1.00 71.44 103 THR A N 1
ATOM 831 C CA . THR A 1 103 ? -22.993 -0.374 15.122 1.00 71.44 103 THR A CA 1
ATOM 832 C C . THR A 1 103 ? -21.486 -0.311 15.385 1.00 71.44 103 THR A C 1
ATOM 834 O O . THR A 1 103 ? -20.677 -0.279 14.462 1.00 71.44 103 THR A O 1
ATOM 837 N N . VAL A 1 104 ? -21.079 -0.410 16.653 1.00 72.50 104 VAL A N 1
ATOM 838 C CA . VAL A 1 104 ? -19.664 -0.400 17.048 1.00 72.50 104 VAL A CA 1
ATOM 839 C C . VAL A 1 104 ? -18.903 -1.640 16.544 1.00 72.50 104 VAL A C 1
ATOM 841 O O . VAL A 1 104 ? -17.727 -1.552 16.183 1.00 72.50 104 VAL A O 1
ATOM 844 N N . LYS A 1 105 ? -19.550 -2.810 16.468 1.00 77.31 105 LYS A N 1
ATOM 845 C CA . LYS A 1 105 ? -18.965 -4.018 15.855 1.00 77.31 105 LYS A CA 1
ATOM 846 C C . LYS A 1 105 ? -18.753 -3.854 14.351 1.00 77.31 105 LYS A C 1
ATOM 848 O O . LYS A 1 105 ? -17.765 -4.365 13.825 1.00 77.31 105 LYS A O 1
ATOM 853 N N . GLU A 1 106 ? -19.664 -3.184 13.654 1.00 77.19 106 GLU A N 1
ATOM 854 C CA . GLU A 1 106 ? -19.495 -2.864 12.232 1.00 77.19 106 GLU A CA 1
ATOM 855 C C . GLU A 1 106 ? -18.314 -1.912 12.017 1.00 77.19 106 GLU A C 1
ATOM 857 O O . GLU A 1 106 ? -17.485 -2.157 11.138 1.00 77.19 106 GLU A O 1
ATOM 862 N N . ASP A 1 107 ? -18.153 -0.920 12.892 1.00 75.44 107 ASP A N 1
ATOM 863 C CA . ASP A 1 107 ? -16.997 -0.019 12.880 1.00 75.44 107 ASP A CA 1
ATOM 864 C C . ASP A 1 107 ? -15.672 -0.749 13.143 1.00 75.44 107 ASP A C 1
ATOM 866 O O . ASP A 1 107 ? -14.675 -0.496 12.463 1.00 75.44 107 ASP A O 1
ATOM 870 N N . LEU A 1 108 ? -15.651 -1.703 14.085 1.00 80.50 108 LEU A N 1
ATOM 871 C CA . LEU A 1 108 ? -14.477 -2.550 14.323 1.00 80.50 108 LEU A CA 1
ATOM 872 C C . LEU A 1 108 ? -14.118 -3.355 13.064 1.00 80.50 108 LEU A C 1
ATOM 874 O O . LEU A 1 108 ? -12.958 -3.360 12.650 1.00 80.50 108 LEU A O 1
ATOM 878 N N . LYS A 1 109 ? -15.104 -3.981 12.407 1.00 81.56 109 LYS A N 1
ATOM 879 C CA . LYS A 1 109 ? -14.889 -4.720 11.149 1.00 81.56 109 LYS A CA 1
ATOM 880 C C . LYS A 1 109 ? -14.353 -3.819 10.039 1.00 81.56 109 LYS A C 1
ATOM 882 O O . LYS A 1 109 ? -13.494 -4.252 9.263 1.00 81.56 109 LYS A O 1
ATOM 887 N N . PHE A 1 110 ? -14.849 -2.585 9.951 1.00 80.19 110 PHE A N 1
ATOM 888 C CA . PHE A 1 110 ? -14.346 -1.593 9.008 1.00 80.19 110 PHE A CA 1
ATOM 889 C C . PHE A 1 110 ? -12.880 -1.247 9.302 1.00 80.19 110 PHE A C 1
ATOM 891 O O . PHE A 1 110 ? -12.048 -1.302 8.398 1.00 80.19 110 PHE A O 1
ATOM 898 N N . ALA A 1 111 ? -12.527 -0.989 10.563 1.00 75.19 111 ALA A N 1
ATOM 899 C CA . ALA A 1 111 ? -11.155 -0.680 10.960 1.00 75.19 111 ALA A CA 1
ATOM 900 C C . ALA A 1 111 ? -10.185 -1.851 10.697 1.00 75.19 111 ALA A C 1
ATOM 902 O O . ALA A 1 111 ? -9.087 -1.658 10.172 1.00 75.19 111 ALA A O 1
ATOM 903 N N . GLU A 1 112 ? -10.604 -3.090 10.961 1.00 82.81 112 GLU A N 1
ATOM 904 C CA . GLU A 1 112 ? -9.838 -4.283 10.585 1.00 82.81 112 GLU A CA 1
ATOM 905 C C . GLU A 1 112 ? -9.663 -4.414 9.064 1.00 82.81 112 GLU A C 1
ATOM 907 O O . GLU A 1 112 ? -8.613 -4.852 8.587 1.00 82.81 112 GLU A O 1
ATOM 912 N N . ALA A 1 113 ? -10.673 -4.033 8.275 1.00 83.25 113 ALA A N 1
ATOM 913 C CA . ALA A 1 113 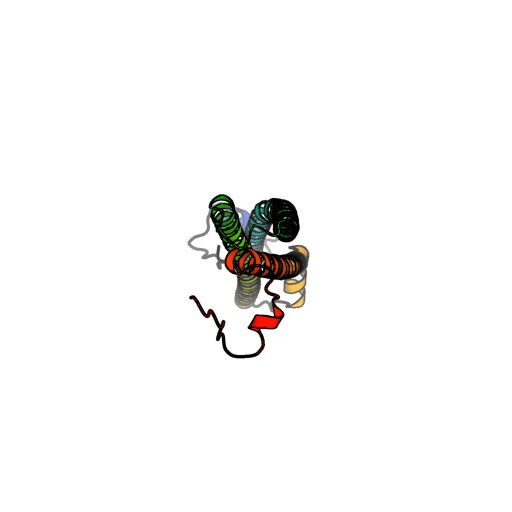? -10.551 -3.997 6.821 1.00 83.25 113 ALA A CA 1
ATOM 914 C C . ALA A 1 113 ? -9.510 -2.966 6.369 1.00 83.25 113 ALA A C 1
ATOM 916 O O . ALA A 1 113 ? -8.747 -3.252 5.445 1.00 83.25 113 ALA A O 1
ATOM 917 N N . GLN A 1 114 ? -9.410 -1.826 7.057 1.00 80.44 114 GLN A N 1
ATOM 918 C CA . GLN A 1 114 ? -8.364 -0.839 6.798 1.00 80.44 114 GLN A CA 1
ATOM 919 C C . GLN A 1 114 ? -6.967 -1.387 7.100 1.00 80.44 114 GLN A C 1
ATOM 921 O O . GLN A 1 114 ? -6.083 -1.273 6.253 1.00 80.44 114 GLN A O 1
ATOM 926 N N . VAL A 1 115 ? -6.775 -2.085 8.226 1.00 84.81 115 VAL A N 1
ATOM 927 C CA . VAL A 1 115 ? -5.509 -2.786 8.529 1.00 84.81 115 VAL A CA 1
ATOM 928 C C . VAL A 1 115 ? -5.127 -3.742 7.394 1.00 84.81 115 VAL A C 1
ATOM 930 O O . VAL A 1 115 ? -3.997 -3.706 6.904 1.00 84.81 115 VAL A O 1
ATOM 933 N N . ARG A 1 116 ? -6.080 -4.554 6.915 1.00 84.25 116 ARG A N 1
ATOM 934 C CA . ARG A 1 116 ? -5.854 -5.476 5.788 1.00 84.25 116 ARG A CA 1
ATOM 935 C C . ARG A 1 116 ? -5.502 -4.743 4.492 1.00 84.25 116 ARG A C 1
ATOM 937 O O . ARG A 1 116 ? -4.679 -5.234 3.723 1.00 84.25 116 ARG A O 1
ATOM 944 N N . ASN A 1 117 ? -6.108 -3.587 4.230 1.00 83.69 117 ASN A N 1
ATOM 945 C CA . ASN A 1 117 ? -5.790 -2.778 3.052 1.00 83.69 117 ASN A CA 1
ATOM 946 C C . ASN A 1 117 ? -4.363 -2.219 3.120 1.00 83.69 117 ASN A C 1
ATOM 948 O O . ASN A 1 117 ? -3.640 -2.309 2.132 1.00 83.69 117 ASN A O 1
ATOM 952 N N . TYR A 1 118 ? -3.920 -1.741 4.286 1.00 81.69 118 TYR A N 1
ATOM 953 C CA . TYR A 1 118 ? -2.535 -1.301 4.494 1.00 81.69 118 TYR A CA 1
ATOM 954 C C . TYR A 1 118 ? -1.526 -2.427 4.278 1.00 81.69 118 TYR A C 1
ATOM 956 O O . TYR A 1 118 ? -0.548 -2.245 3.556 1.00 81.69 118 TYR A O 1
ATOM 964 N N . GLN A 1 119 ? -1.796 -3.613 4.826 1.00 87.31 119 GLN A N 1
ATOM 965 C CA . GLN A 1 119 ? -0.963 -4.795 4.591 1.00 87.31 119 GLN A CA 1
ATOM 966 C C . GLN A 1 119 ? -0.858 -5.123 3.097 1.00 87.31 119 GLN A C 1
ATOM 968 O O . GLN A 1 119 ? 0.240 -5.335 2.592 1.00 87.31 119 GLN A O 1
ATOM 973 N N . LYS A 1 120 ? -1.981 -5.092 2.365 1.00 87.19 120 LYS A N 1
ATOM 974 C CA . LYS A 1 120 ? -1.991 -5.315 0.910 1.00 87.19 120 LYS A CA 1
ATOM 975 C C . LYS A 1 120 ? -1.167 -4.278 0.154 1.00 87.19 120 LYS A C 1
ATOM 977 O O . LYS A 1 120 ? -0.489 -4.644 -0.800 1.00 87.19 120 LYS A O 1
ATOM 982 N N . SER A 1 121 ? -1.231 -3.006 0.537 1.00 84.12 121 SER A N 1
ATOM 983 C CA . SER A 1 121 ? -0.432 -1.962 -0.107 1.00 84.12 121 SER A CA 1
ATOM 984 C C . SER A 1 121 ? 1.061 -2.131 0.142 1.00 84.12 121 SER A C 1
ATOM 986 O O . SER A 1 121 ? 1.836 -1.989 -0.798 1.00 84.12 121 SER A O 1
ATOM 988 N N . ILE A 1 122 ? 1.461 -2.503 1.362 1.00 87.12 122 ILE A N 1
ATOM 989 C CA . ILE A 1 122 ? 2.860 -2.823 1.680 1.00 87.12 122 ILE A CA 1
ATOM 990 C C . ILE A 1 122 ? 3.334 -4.019 0.848 1.00 87.12 122 ILE A C 1
ATOM 992 O O . ILE A 1 122 ? 4.398 -3.956 0.236 1.00 87.12 122 ILE A O 1
ATOM 996 N N . SER A 1 123 ? 2.541 -5.092 0.757 1.00 88.88 123 SER A N 1
ATOM 997 C CA . SER A 1 123 ? 2.879 -6.238 -0.100 1.00 88.88 123 SER A CA 1
ATOM 998 C C . SER A 1 123 ? 3.021 -5.830 -1.567 1.00 88.88 123 SER A C 1
ATOM 1000 O O . SER A 1 123 ? 4.021 -6.153 -2.194 1.00 88.88 123 SER A O 1
ATOM 1002 N N . ARG A 1 124 ? 2.079 -5.036 -2.095 1.00 86.88 124 ARG A N 1
ATOM 1003 C CA . ARG A 1 124 ? 2.148 -4.518 -3.471 1.00 86.88 124 ARG A CA 1
ATOM 1004 C C . ARG A 1 124 ? 3.391 -3.669 -3.716 1.00 86.88 124 ARG A C 1
ATOM 1006 O O . ARG A 1 124 ? 3.957 -3.743 -4.800 1.00 86.88 124 ARG A O 1
ATOM 1013 N N . LEU A 1 125 ? 3.794 -2.847 -2.748 1.00 86.44 125 LEU A N 1
ATOM 1014 C CA . LEU A 1 125 ? 4.985 -2.011 -2.872 1.00 86.44 125 LEU A CA 1
ATOM 1015 C C . LEU A 1 125 ? 6.260 -2.868 -2.924 1.00 86.44 125 LEU A C 1
ATOM 1017 O O . LEU A 1 125 ? 7.107 -2.623 -3.779 1.00 86.44 125 LEU A O 1
ATOM 1021 N N . ASN A 1 126 ? 6.344 -3.914 -2.096 1.00 87.75 126 ASN A N 1
ATOM 1022 C CA . ASN A 1 126 ? 7.439 -4.890 -2.137 1.00 87.75 126 ASN A CA 1
ATOM 1023 C C . ASN A 1 126 ? 7.489 -5.652 -3.471 1.00 87.75 126 ASN A C 1
ATOM 1025 O O . ASN A 1 126 ? 8.560 -5.797 -4.061 1.00 87.75 126 ASN A O 1
ATOM 1029 N N . ASP A 1 127 ? 6.336 -6.099 -3.977 1.00 88.19 127 ASP A N 1
ATOM 1030 C CA . ASP A 1 127 ? 6.251 -6.782 -5.271 1.00 88.19 127 ASP A CA 1
ATOM 1031 C C . ASP A 1 127 ? 6.731 -5.867 -6.409 1.00 88.19 127 ASP A C 1
ATOM 1033 O O . ASP A 1 127 ? 7.515 -6.286 -7.260 1.00 88.19 127 ASP A O 1
ATOM 1037 N N . LEU A 1 128 ? 6.315 -4.595 -6.400 1.00 85.50 128 LEU A N 1
ATOM 1038 C CA . LEU A 1 128 ? 6.734 -3.592 -7.384 1.00 85.50 128 LEU A CA 1
ATOM 1039 C C . LEU A 1 128 ? 8.236 -3.302 -7.325 1.00 85.50 128 LEU A C 1
ATOM 1041 O O . LEU A 1 128 ? 8.870 -3.185 -8.373 1.00 85.50 128 LEU A O 1
ATOM 1045 N N . GLU A 1 129 ? 8.813 -3.196 -6.127 1.00 85.75 129 GLU A N 1
ATOM 1046 C CA . GLU A 1 129 ? 10.257 -3.026 -5.951 1.00 85.75 129 GLU A CA 1
ATOM 1047 C C . GLU A 1 129 ? 11.024 -4.212 -6.555 1.00 85.75 129 GLU A C 1
ATOM 1049 O 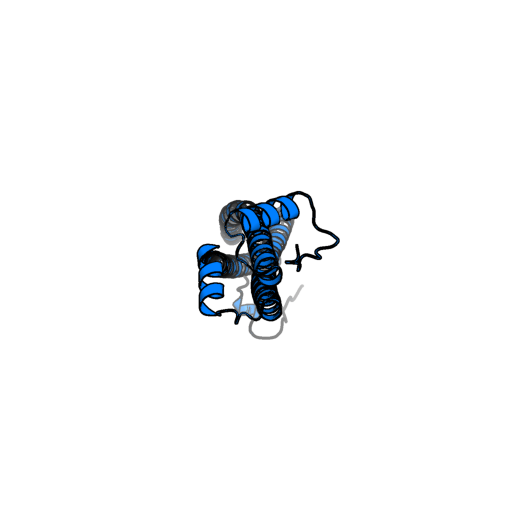O . GLU A 1 129 ? 12.001 -4.033 -7.291 1.00 85.75 129 GLU A O 1
ATOM 1054 N N . TRP A 1 130 ? 10.553 -5.432 -6.293 1.00 87.06 130 TRP A N 1
ATOM 1055 C CA . TRP A 1 130 ? 11.171 -6.646 -6.811 1.00 87.06 130 TRP A CA 1
ATOM 1056 C C . TRP A 1 130 ? 11.035 -6.767 -8.334 1.00 87.06 130 TRP A C 1
ATOM 1058 O O . TRP A 1 130 ? 12.019 -7.058 -9.023 1.00 87.06 130 TRP A O 1
ATOM 1068 N N . GLU A 1 131 ? 9.848 -6.487 -8.882 1.00 85.25 131 GLU A N 1
ATOM 1069 C CA . GLU A 1 131 ? 9.614 -6.431 -10.328 1.00 85.25 131 GLU A CA 1
ATOM 1070 C C . GLU A 1 131 ? 10.524 -5.395 -10.998 1.00 85.25 131 GLU A C 1
ATOM 1072 O O . GLU A 1 131 ? 11.145 -5.693 -12.020 1.00 85.25 131 GLU A O 1
ATOM 1077 N N . PHE A 1 132 ? 10.661 -4.206 -10.406 1.00 86.44 132 PHE A N 1
ATOM 1078 C CA . PHE A 1 132 ? 11.510 -3.139 -10.929 1.00 86.44 132 PHE A CA 1
ATOM 1079 C C . PHE A 1 132 ? 12.975 -3.578 -10.998 1.00 86.44 132 PHE A C 1
ATOM 1081 O O . PHE A 1 132 ? 13.581 -3.549 -12.071 1.00 86.44 132 PHE A O 1
ATOM 1088 N N . LYS A 1 133 ? 13.522 -4.088 -9.885 1.00 86.06 133 LYS A N 1
ATOM 1089 C CA . LYS A 1 133 ? 14.889 -4.635 -9.827 1.00 86.06 133 LYS A CA 1
ATOM 1090 C C . LYS A 1 133 ? 15.095 -5.754 -10.855 1.00 86.06 133 LYS A C 1
ATOM 1092 O O . LYS A 1 133 ? 16.142 -5.824 -11.497 1.00 86.06 133 LYS A O 1
ATOM 1097 N N . SER A 1 134 ? 14.101 -6.624 -11.037 1.00 86.25 134 SER A N 1
ATOM 1098 C CA . SER A 1 134 ? 14.139 -7.718 -12.017 1.00 86.25 134 SER A CA 1
ATOM 1099 C C . SER A 1 134 ? 14.201 -7.206 -13.459 1.00 86.25 134 SER A C 1
ATOM 1101 O O . SER A 1 134 ? 15.012 -7.693 -14.250 1.00 86.25 134 SER A O 1
ATOM 1103 N N . VAL A 1 135 ? 13.392 -6.197 -13.798 1.00 83.94 135 VAL A N 1
ATOM 1104 C CA . VAL A 1 135 ? 13.384 -5.577 -15.131 1.00 83.94 135 VAL A CA 1
ATOM 1105 C C . VAL A 1 135 ? 14.715 -4.896 -15.428 1.00 83.94 135 VAL A C 1
ATOM 1107 O O . VAL A 1 135 ? 15.285 -5.169 -16.483 1.00 83.94 135 VAL A O 1
ATOM 1110 N N . LEU A 1 136 ? 15.257 -4.113 -14.488 1.00 83.06 136 LEU A N 1
ATOM 1111 C CA . LEU A 1 136 ? 16.557 -3.456 -14.659 1.00 83.06 136 LEU A CA 1
ATOM 1112 C C . LEU A 1 136 ? 17.693 -4.467 -14.877 1.00 83.06 136 LEU A C 1
ATOM 1114 O O . LEU A 1 136 ? 18.509 -4.313 -15.783 1.00 83.06 136 LEU A O 1
ATOM 1118 N N . ARG A 1 137 ? 17.725 -5.556 -14.098 1.00 85.00 137 ARG A N 1
ATOM 1119 C CA . ARG A 1 137 ? 18.734 -6.616 -14.271 1.00 85.00 137 ARG A CA 1
ATOM 1120 C C . ARG A 1 137 ? 18.644 -7.281 -15.641 1.00 85.00 137 ARG A C 1
ATOM 1122 O O . ARG A 1 137 ? 19.672 -7.509 -16.275 1.00 85.00 137 ARG A O 1
ATOM 1129 N N . LYS A 1 138 ? 17.429 -7.594 -16.102 1.00 82.62 138 LYS A N 1
ATOM 1130 C CA . LYS A 1 138 ? 17.210 -8.225 -17.413 1.00 82.62 138 LYS A C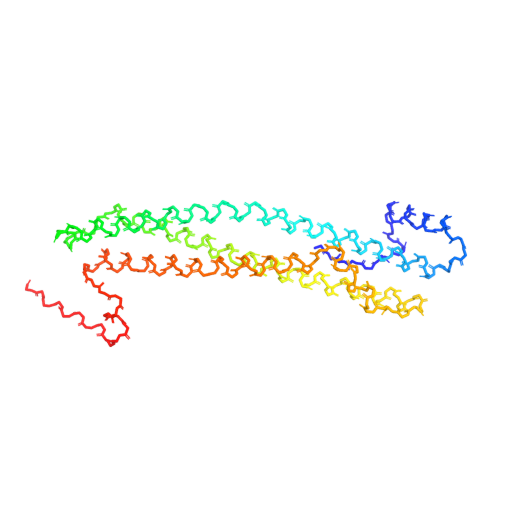A 1
ATOM 1131 C C . LYS A 1 138 ? 17.576 -7.291 -18.563 1.00 82.62 138 LYS A C 1
ATOM 1133 O O . LYS A 1 138 ? 18.234 -7.739 -19.498 1.00 82.62 138 LYS A O 1
ATOM 1138 N N . SER A 1 139 ? 17.204 -6.012 -18.477 1.00 78.00 139 SER A N 1
ATOM 1139 C CA . SER A 1 139 ? 17.531 -5.024 -19.508 1.00 78.00 139 SER A CA 1
ATOM 1140 C C . SER A 1 139 ? 19.040 -4.831 -19.647 1.00 78.00 139 SER A C 1
ATOM 1142 O O . SER A 1 139 ? 19.558 -4.819 -20.760 1.00 78.00 139 SER A O 1
ATOM 1144 N N . SER A 1 140 ? 19.759 -4.751 -18.523 1.00 80.69 140 SER A N 1
ATOM 1145 C CA . SER A 1 140 ? 21.216 -4.599 -18.528 1.00 80.69 140 SER A CA 1
ATOM 1146 C C . SER A 1 140 ? 21.930 -5.862 -19.010 1.00 80.69 140 SER A C 1
ATOM 1148 O O . SER A 1 140 ? 22.873 -5.775 -19.791 1.00 80.69 140 SER A O 1
ATOM 1150 N N . TYR A 1 141 ? 21.434 -7.052 -18.650 1.00 79.31 141 TYR A N 1
ATOM 1151 C CA . TYR A 1 141 ? 21.970 -8.307 -19.182 1.00 79.31 141 TYR A CA 1
ATOM 1152 C C . TYR A 1 141 ? 21.906 -8.358 -20.718 1.00 79.31 141 TYR A C 1
ATOM 1154 O O . TYR A 1 141 ? 22.879 -8.738 -21.365 1.00 79.31 141 TYR A O 1
ATOM 1162 N N . TRP A 1 142 ? 20.792 -7.925 -21.316 1.00 71.81 142 TRP A N 1
ATOM 1163 C CA . TRP A 1 142 ? 20.621 -7.910 -22.774 1.00 71.81 142 TRP A CA 1
ATOM 1164 C C . TRP A 1 142 ? 21.482 -6.875 -23.502 1.00 71.81 142 TRP A C 1
ATOM 1166 O O . TRP A 1 142 ? 21.807 -7.075 -24.672 1.00 71.81 142 TRP A O 1
ATOM 1176 N N . SER A 1 143 ? 21.881 -5.793 -22.836 1.00 72.69 143 SER A N 1
ATOM 1177 C CA . SER A 1 143 ? 22.802 -4.807 -23.406 1.00 72.69 143 SER A CA 1
ATOM 1178 C C . SER A 1 143 ? 24.279 -5.136 -23.174 1.00 72.69 143 SER A C 1
ATOM 1180 O O . SER A 1 143 ? 25.139 -4.429 -23.699 1.00 72.69 143 SER A O 1
ATOM 1182 N N . GLY A 1 144 ? 24.585 -6.195 -22.414 1.00 71.44 144 GLY A N 1
ATOM 1183 C CA . GLY A 1 144 ? 25.946 -6.519 -21.980 1.00 71.44 144 GLY A CA 1
ATOM 1184 C C . GLY A 1 144 ? 26.462 -5.618 -20.851 1.00 71.44 144 GLY A C 1
ATOM 1185 O O . GLY A 1 144 ? 27.652 -5.641 -20.545 1.00 71.44 144 GLY A O 1
ATOM 1186 N N . SER A 1 145 ? 25.583 -4.826 -20.230 1.00 71.75 145 SER A N 1
ATOM 1187 C CA . SER A 1 145 ? 25.888 -3.978 -19.078 1.00 71.75 145 SER A CA 1
ATOM 1188 C C . SER A 1 145 ? 25.717 -4.767 -17.776 1.00 71.75 145 SER A C 1
ATOM 1190 O O . SER A 1 145 ? 24.745 -5.503 -17.605 1.00 71.75 145 SER A O 1
ATOM 1192 N N . LEU A 1 146 ? 26.613 -4.582 -16.802 1.00 67.06 146 LEU A N 1
ATOM 1193 C CA . LEU A 1 146 ? 26.324 -5.016 -15.435 1.00 67.06 146 LEU A CA 1
ATOM 1194 C C . LEU A 1 146 ? 25.381 -4.003 -14.793 1.00 67.06 146 LEU A C 1
ATOM 1196 O O . LEU A 1 146 ? 25.640 -2.802 -14.794 1.00 67.06 146 LEU A O 1
ATOM 1200 N N . ALA A 1 147 ? 24.265 -4.502 -14.278 1.00 69.06 147 ALA A N 1
ATOM 1201 C CA . ALA A 1 147 ? 23.296 -3.691 -13.569 1.00 69.06 147 ALA A CA 1
ATOM 1202 C C . ALA A 1 147 ? 23.888 -3.329 -12.193 1.00 69.06 147 ALA A C 1
ATOM 1204 O O . ALA A 1 147 ? 24.049 -4.213 -11.347 1.00 69.06 147 ALA A O 1
ATOM 1205 N N . ASP A 1 148 ? 24.250 -2.062 -11.978 1.00 78.00 148 ASP A N 1
ATOM 1206 C CA . ASP A 1 148 ? 24.818 -1.610 -10.705 1.00 78.00 148 ASP A CA 1
ATOM 1207 C C . ASP A 1 148 ? 23.730 -1.585 -9.625 1.00 78.00 148 ASP A C 1
ATOM 1209 O O . ASP A 1 148 ? 22.739 -0.857 -9.719 1.00 78.00 148 ASP A O 1
ATOM 1213 N N . SER A 1 149 ? 23.910 -2.406 -8.590 1.00 76.44 149 SER A N 1
ATOM 1214 C CA . SER A 1 149 ? 22.973 -2.482 -7.472 1.00 76.44 149 SER A CA 1
ATOM 1215 C C . SER A 1 149 ? 22.861 -1.153 -6.724 1.00 76.44 149 SER A C 1
ATOM 1217 O O . SER A 1 149 ? 21.784 -0.865 -6.210 1.00 76.44 149 SER A O 1
ATOM 1219 N N . ASN A 1 150 ? 23.928 -0.348 -6.674 1.00 81.06 150 ASN A N 1
ATOM 1220 C CA . ASN A 1 150 ? 23.911 0.950 -6.001 1.00 81.06 150 ASN A CA 1
ATOM 1221 C C . ASN A 1 150 ? 23.033 1.943 -6.768 1.00 81.06 150 ASN A C 1
ATOM 1223 O O . ASN A 1 150 ? 22.148 2.553 -6.179 1.00 81.06 150 ASN A O 1
ATOM 1227 N N . MET A 1 151 ? 23.186 2.002 -8.094 1.00 79.69 151 MET A N 1
ATOM 1228 C CA . MET A 1 151 ? 22.350 2.831 -8.967 1.00 79.69 151 MET A CA 1
ATOM 1229 C C . MET A 1 151 ? 20.861 2.456 -8.868 1.00 79.69 151 MET A C 1
ATOM 1231 O O . MET A 1 151 ? 20.000 3.331 -8.841 1.00 79.69 151 MET A O 1
ATOM 1235 N N . MET A 1 152 ? 20.526 1.161 -8.781 1.00 81.25 152 MET A N 1
ATOM 1236 C CA . MET A 1 152 ? 19.126 0.746 -8.590 1.00 81.25 152 MET A CA 1
ATOM 1237 C C . MET A 1 152 ? 18.559 1.219 -7.253 1.00 81.25 152 MET A C 1
ATOM 1239 O O . MET A 1 152 ? 17.412 1.654 -7.195 1.00 81.25 152 MET A O 1
ATOM 1243 N N . GLU A 1 153 ? 19.344 1.111 -6.181 1.00 83.19 153 GLU A N 1
ATOM 1244 C CA . GLU A 1 153 ? 18.939 1.569 -4.853 1.00 83.19 153 GLU A CA 1
ATOM 1245 C C . GLU A 1 153 ? 18.785 3.092 -4.799 1.00 83.19 153 GLU A C 1
ATOM 1247 O O . GLU A 1 153 ? 17.824 3.573 -4.206 1.00 83.19 153 GLU A O 1
ATOM 1252 N N . GLU A 1 154 ? 19.667 3.850 -5.453 1.00 84.62 154 GLU A N 1
ATOM 1253 C CA . GLU A 1 154 ? 19.540 5.305 -5.597 1.00 84.62 154 GLU A CA 1
ATOM 1254 C C . GLU A 1 154 ? 18.248 5.688 -6.320 1.00 84.62 154 GLU A C 1
ATOM 1256 O O . GLU A 1 154 ? 17.472 6.477 -5.790 1.00 84.62 154 GLU A O 1
ATOM 1261 N N . ILE A 1 155 ? 17.944 5.051 -7.453 1.00 81.69 155 ILE A N 1
ATOM 1262 C CA . ILE A 1 155 ? 16.709 5.299 -8.213 1.00 81.69 155 ILE A CA 1
ATOM 1263 C C . ILE A 1 155 ? 15.458 5.004 -7.363 1.00 81.69 155 ILE A C 1
ATOM 1265 O O . ILE A 1 155 ? 14.493 5.770 -7.369 1.00 81.69 155 ILE A O 1
ATOM 1269 N N . LEU A 1 156 ? 15.459 3.909 -6.596 1.00 83.44 156 LEU A N 1
ATOM 1270 C CA . LEU A 1 156 ? 14.358 3.565 -5.687 1.00 83.44 156 LEU A CA 1
ATOM 1271 C C . LEU A 1 156 ? 14.213 4.571 -4.534 1.00 83.44 156 LEU A C 1
ATOM 1273 O O . LEU A 1 156 ? 13.086 4.875 -4.126 1.00 83.44 156 LEU A O 1
ATOM 1277 N N . ASN A 1 157 ? 15.333 5.093 -4.025 1.00 85.75 157 ASN A N 1
ATOM 1278 C CA . ASN A 1 157 ? 15.348 6.138 -3.003 1.00 85.75 157 ASN A CA 1
ATOM 1279 C C . ASN A 1 157 ? 14.809 7.462 -3.556 1.00 85.75 157 ASN A C 1
ATOM 1281 O O . ASN A 1 157 ? 13.951 8.064 -2.920 1.00 85.75 157 ASN A O 1
ATOM 1285 N N . GLU A 1 158 ? 15.252 7.887 -4.742 1.00 85.88 158 GLU A N 1
ATOM 1286 C CA . GLU A 1 158 ? 14.774 9.106 -5.414 1.00 85.88 158 GLU A CA 1
ATOM 1287 C C . GLU A 1 158 ? 13.272 9.052 -5.714 1.00 85.88 158 GLU A C 1
ATOM 1289 O O . GLU A 1 158 ? 12.572 10.058 -5.616 1.00 85.88 158 GLU A O 1
ATOM 1294 N N . MET A 1 159 ? 12.746 7.865 -6.030 1.00 80.75 159 MET A N 1
ATOM 1295 C CA . MET A 1 159 ? 11.304 7.646 -6.184 1.00 80.75 159 MET A CA 1
ATOM 1296 C C . MET A 1 159 ? 10.532 7.623 -4.855 1.00 80.75 159 MET A C 1
ATOM 1298 O O . MET A 1 159 ? 9.306 7.504 -4.867 1.00 80.75 159 MET A O 1
ATOM 1302 N N . GLY A 1 160 ? 11.217 7.717 -3.713 1.00 82.31 160 GLY A N 1
ATOM 1303 C CA . GLY A 1 160 ? 10.601 7.762 -2.389 1.00 82.31 160 GLY A CA 1
ATOM 1304 C C . GLY A 1 160 ? 9.973 6.440 -1.945 1.00 82.31 160 GLY A C 1
ATOM 1305 O O . GLY A 1 160 ? 9.117 6.442 -1.063 1.00 82.31 160 GLY A O 1
ATOM 1306 N N . ILE A 1 161 ? 10.361 5.295 -2.527 1.00 84.62 161 ILE A N 1
ATOM 1307 C CA . ILE A 1 161 ? 9.771 3.990 -2.168 1.00 84.62 161 ILE A CA 1
ATOM 1308 C C . ILE A 1 161 ? 10.079 3.629 -0.722 1.00 84.62 161 ILE A C 1
ATOM 1310 O O . ILE A 1 161 ? 9.183 3.187 -0.007 1.00 84.62 161 ILE A O 1
ATOM 1314 N N . LYS A 1 162 ? 11.320 3.845 -0.274 1.00 85.25 162 LYS A N 1
ATOM 1315 C CA . LYS A 1 162 ? 11.708 3.548 1.111 1.00 85.25 162 LYS A CA 1
ATOM 1316 C C . LYS A 1 162 ? 10.962 4.423 2.108 1.00 85.25 162 LYS A C 1
ATOM 1318 O O . LYS A 1 162 ? 10.452 3.907 3.096 1.00 85.25 162 LYS A O 1
ATOM 1323 N N . GLU A 1 163 ? 10.861 5.719 1.826 1.00 86.12 163 GLU A N 1
ATOM 1324 C CA . GLU A 1 163 ? 10.117 6.662 2.665 1.00 86.12 163 GLU A CA 1
ATOM 1325 C C . GLU A 1 163 ? 8.635 6.286 2.733 1.00 86.12 163 GLU A C 1
ATOM 1327 O O . GLU A 1 163 ? 8.061 6.211 3.819 1.00 86.12 163 GLU A O 1
ATOM 1332 N N . LEU A 1 164 ? 8.029 5.965 1.585 1.00 85.50 164 LEU A N 1
ATOM 1333 C CA . LEU A 1 164 ? 6.645 5.512 1.524 1.00 85.50 164 LEU A CA 1
ATOM 1334 C C . LEU A 1 164 ? 6.446 4.203 2.295 1.00 85.50 164 LEU A C 1
ATOM 1336 O O . LEU A 1 164 ? 5.482 4.081 3.043 1.00 85.50 164 LEU A O 1
ATOM 1340 N N . MET A 1 165 ? 7.346 3.232 2.142 1.00 87.56 165 MET A N 1
ATOM 1341 C CA . MET A 1 165 ? 7.262 1.954 2.847 1.00 87.56 165 MET A CA 1
ATOM 1342 C C . MET A 1 165 ? 7.320 2.157 4.364 1.00 87.56 165 MET A C 1
ATOM 1344 O O . MET A 1 165 ? 6.466 1.640 5.081 1.00 87.56 165 MET A O 1
ATOM 1348 N N . GLN A 1 166 ? 8.254 2.981 4.841 1.00 87.81 166 GLN A N 1
ATOM 1349 C CA . GLN A 1 166 ? 8.380 3.318 6.259 1.00 87.81 166 GLN A CA 1
ATOM 1350 C C . GLN A 1 166 ? 7.141 4.042 6.801 1.00 87.81 166 GLN A C 1
ATOM 1352 O O . GLN A 1 166 ? 6.666 3.710 7.890 1.00 87.81 166 GLN A O 1
ATOM 1357 N N . ASP A 1 167 ? 6.588 5.004 6.056 1.00 86.69 167 ASP A N 1
ATOM 1358 C CA . ASP A 1 167 ? 5.356 5.700 6.448 1.00 86.69 167 ASP A CA 1
ATOM 1359 C C . ASP A 1 167 ? 4.173 4.722 6.537 1.00 86.69 167 ASP A C 1
ATOM 1361 O O . ASP A 1 167 ? 3.429 4.721 7.521 1.00 86.69 167 ASP A O 1
ATOM 1365 N N . LEU A 1 168 ? 4.030 3.820 5.561 1.00 85.56 168 LEU A N 1
ATOM 1366 C CA . LEU A 1 168 ? 2.977 2.802 5.565 1.00 85.56 168 LEU A CA 1
ATOM 1367 C C . LEU A 1 168 ? 3.116 1.813 6.725 1.00 85.56 168 LEU A C 1
ATOM 1369 O O . LEU A 1 168 ? 2.115 1.498 7.371 1.00 85.56 168 LEU A O 1
ATOM 1373 N N . GLU A 1 169 ? 4.326 1.340 7.017 1.00 88.44 169 GLU A N 1
ATOM 1374 C CA . GLU A 1 169 ? 4.597 0.437 8.141 1.00 88.44 169 GLU A CA 1
ATOM 1375 C C . GLU A 1 169 ? 4.307 1.101 9.487 1.00 88.44 169 GLU A C 1
ATOM 1377 O O . GLU A 1 169 ? 3.652 0.509 10.353 1.00 88.44 169 GLU A O 1
ATOM 1382 N N . LYS A 1 170 ? 4.743 2.354 9.655 1.00 88.56 170 LYS A N 1
ATOM 1383 C CA . LYS A 1 170 ? 4.471 3.138 10.861 1.00 88.56 170 LYS A CA 1
ATOM 1384 C C . LYS A 1 170 ? 2.967 3.305 11.074 1.00 88.56 170 LYS A C 1
ATOM 1386 O O . LYS A 1 170 ? 2.463 2.984 12.151 1.00 88.56 170 LYS A O 1
ATOM 1391 N N . ARG A 1 171 ? 2.239 3.731 10.040 1.00 82.94 171 ARG A N 1
ATOM 1392 C CA . ARG A 1 171 ? 0.780 3.915 10.098 1.00 82.94 171 ARG A CA 1
ATOM 1393 C C . ARG A 1 171 ? 0.033 2.611 10.337 1.00 82.94 171 ARG A C 1
ATOM 1395 O O . ARG A 1 171 ? -0.932 2.592 11.097 1.00 82.94 171 ARG A O 1
ATOM 1402 N N . LEU A 1 172 ? 0.477 1.511 9.727 1.00 87.19 172 LEU A N 1
ATOM 1403 C CA . LEU A 1 172 ? -0.094 0.189 9.971 1.00 87.19 172 LEU A CA 1
ATOM 1404 C C . LEU A 1 172 ? 0.039 -0.194 11.448 1.00 87.19 172 LEU A C 1
ATOM 1406 O O . LEU A 1 172 ? -0.930 -0.664 12.043 1.00 87.19 172 LEU A O 1
ATOM 1410 N N . LYS A 1 173 ? 1.212 0.032 12.049 1.00 88.25 173 LYS A N 1
ATOM 1411 C CA . LYS A 1 173 ? 1.452 -0.254 13.467 1.00 88.25 173 LYS A CA 1
ATOM 1412 C C . LYS A 1 173 ? 0.546 0.579 14.375 1.00 88.25 173 LYS A C 1
ATOM 1414 O O . LYS A 1 173 ? -0.061 0.031 15.293 1.00 88.25 173 LYS A O 1
ATOM 1419 N N . GLU A 1 174 ? 0.423 1.875 14.097 1.00 85.38 174 GLU A N 1
ATOM 1420 C CA . GLU A 1 174 ? -0.479 2.774 14.827 1.00 85.38 174 GLU A CA 1
ATOM 1421 C C . GLU A 1 174 ? -1.935 2.298 14.730 1.00 85.38 174 GLU A C 1
ATOM 1423 O O . GLU A 1 174 ? -2.602 2.146 15.754 1.00 85.38 174 GLU A O 1
ATOM 1428 N N . LEU A 1 175 ? -2.405 1.973 13.522 1.00 82.69 175 LEU A N 1
ATOM 1429 C CA . LEU A 1 175 ? -3.766 1.494 13.285 1.00 82.69 175 LEU A CA 1
ATOM 1430 C C . LEU A 1 175 ? -4.034 0.143 13.969 1.00 82.69 175 LEU A C 1
ATOM 1432 O O . LEU A 1 175 ? -5.100 -0.054 14.546 1.00 82.69 175 LEU A O 1
ATOM 1436 N N . GLN A 1 176 ? -3.077 -0.786 13.951 1.00 86.38 176 GLN A N 1
ATOM 1437 C CA . GLN A 1 176 ? -3.205 -2.078 14.632 1.00 86.38 176 GLN A CA 1
ATOM 1438 C C . GLN A 1 176 ? -3.343 -1.921 16.148 1.00 86.38 176 GLN A C 1
ATOM 1440 O O . GLN A 1 176 ? -4.204 -2.559 16.755 1.00 86.38 176 GLN A O 1
ATOM 1445 N N . GLU A 1 177 ? -2.513 -1.081 16.764 1.00 87.50 177 GLU A N 1
ATOM 1446 C CA . GLU A 1 177 ? -2.567 -0.827 18.207 1.00 87.50 177 GLU A CA 1
ATOM 1447 C C . GLU A 1 177 ? -3.905 -0.201 18.609 1.00 87.50 177 GLU A C 1
ATOM 1449 O O . GLU A 1 177 ? -4.567 -0.590 19.574 1.00 87.50 177 GLU A O 1
ATOM 1454 N N . GLN A 1 178 ? -4.355 0.728 17.782 1.00 80.62 178 GLN A N 1
ATOM 1455 C CA . GLN A 1 178 ? -5.645 1.361 17.891 1.00 80.62 178 GLN A CA 1
ATOM 1456 C C . GLN A 1 178 ? -6.807 0.356 17.800 1.00 80.62 178 GLN A C 1
ATOM 1458 O O . GLN A 1 178 ? -7.663 0.337 18.690 1.00 80.62 178 GLN A O 1
ATOM 1463 N N . VAL A 1 179 ? -6.842 -0.496 16.774 1.00 84.62 179 VAL A N 1
ATOM 1464 C CA . VAL A 1 179 ? -7.868 -1.541 16.603 1.00 84.62 179 VAL A CA 1
ATOM 1465 C C . VAL A 1 179 ? -7.903 -2.484 17.807 1.00 84.62 179 VAL A C 1
ATOM 1467 O O . VAL A 1 179 ? -8.984 -2.771 18.319 1.00 84.62 179 VAL A O 1
ATOM 1470 N N . LYS A 1 180 ? -6.739 -2.890 18.331 1.00 85.94 180 LYS A N 1
ATOM 1471 C CA . LYS A 1 180 ? -6.653 -3.708 19.553 1.00 85.94 180 LYS A CA 1
ATOM 1472 C C . LYS A 1 180 ? -7.291 -3.011 20.752 1.00 85.94 180 LYS A C 1
ATOM 1474 O O . LYS A 1 180 ? -8.113 -3.613 21.440 1.00 85.94 180 LYS A O 1
ATOM 1479 N N . LYS A 1 181 ? -6.958 -1.736 20.982 1.00 83.69 181 LYS A N 1
ATOM 1480 C CA . LYS A 1 181 ? -7.544 -0.941 22.072 1.00 83.69 181 LYS A CA 1
ATOM 1481 C C . LYS A 1 181 ? -9.063 -0.826 21.929 1.00 83.69 181 LYS A C 1
ATOM 1483 O O . LYS A 1 181 ? -9.779 -1.012 22.907 1.00 83.69 181 LYS A O 1
ATOM 1488 N N . PHE A 1 182 ? -9.552 -0.567 20.717 1.00 78.31 182 PHE A N 1
ATOM 1489 C CA . PHE A 1 182 ? -10.986 -0.467 20.432 1.00 78.31 182 PHE A CA 1
ATOM 1490 C C . PHE A 1 182 ? -11.715 -1.793 20.690 1.00 78.31 182 PHE A C 1
ATOM 1492 O O . PHE A 1 182 ? -12.721 -1.818 21.394 1.00 78.31 182 PHE A O 1
ATOM 1499 N N . SER A 1 183 ? -11.163 -2.908 20.201 1.00 81.25 183 SER A N 1
ATOM 1500 C CA . SER A 1 183 ? -11.700 -4.253 20.435 1.00 81.25 183 SER A CA 1
ATOM 1501 C C . SER A 1 183 ? -11.753 -4.610 21.923 1.00 81.25 183 SER A C 1
ATOM 1503 O O . SER A 1 183 ? -12.718 -5.229 22.377 1.00 81.25 183 SER A O 1
ATOM 1505 N N . LEU A 1 184 ? -10.731 -4.228 22.696 1.00 82.06 184 LEU A N 1
ATOM 1506 C CA . LEU A 1 184 ? -10.683 -4.485 24.135 1.00 82.06 184 LEU A CA 1
ATOM 1507 C C . LEU A 1 184 ? -11.776 -3.712 24.884 1.00 82.06 184 LEU A C 1
ATOM 1509 O O . LEU A 1 184 ? -12.480 -4.291 25.709 1.00 82.06 184 LEU A O 1
ATOM 1513 N N . GLU A 1 185 ? -11.944 -2.423 24.589 1.00 74.06 185 GLU A N 1
ATOM 1514 C CA . GLU A 1 185 ? -12.955 -1.581 25.247 1.00 74.06 185 GLU A CA 1
ATOM 1515 C C . GLU A 1 185 ? -14.379 -2.015 24.866 1.00 74.06 185 GLU A C 1
ATOM 1517 O O . GLU A 1 185 ? -15.247 -2.100 25.733 1.00 74.06 185 GLU A O 1
ATOM 1522 N N . LEU A 1 186 ? -14.608 -2.408 23.607 1.00 74.88 186 LEU A N 1
ATOM 1523 C CA . LEU A 1 186 ? -15.877 -3.004 23.179 1.00 74.88 186 LEU A CA 1
ATOM 1524 C C . LEU A 1 186 ? -16.183 -4.311 23.924 1.00 74.88 186 LEU A C 1
ATOM 1526 O O . LEU A 1 186 ? -17.333 -4.571 24.285 1.00 74.88 186 LEU A O 1
ATOM 1530 N N . THR A 1 187 ? -15.164 -5.135 24.169 1.00 74.00 187 THR A N 1
ATOM 1531 C CA . THR A 1 187 ? -15.322 -6.387 24.923 1.00 74.00 187 THR A CA 1
ATOM 1532 C C . THR A 1 187 ? -15.722 -6.100 26.366 1.00 74.00 187 THR A C 1
ATOM 1534 O O . THR A 1 187 ? -16.683 -6.688 26.856 1.00 74.00 187 THR A O 1
ATOM 1537 N N . LYS A 1 188 ? -15.058 -5.142 27.025 1.00 70.06 188 LYS A N 1
ATOM 1538 C CA . LYS A 1 188 ? -15.434 -4.696 28.376 1.00 70.06 188 LYS A CA 1
ATOM 1539 C C . LYS A 1 188 ? -16.873 -4.192 28.428 1.00 70.06 188 LYS A C 1
ATOM 1541 O O . LYS A 1 188 ? -17.636 -4.632 29.278 1.00 70.06 188 LYS A O 1
ATOM 1546 N N . PHE A 1 189 ? -17.259 -3.327 27.490 1.00 67.25 189 PHE A N 1
ATOM 1547 C CA . PHE A 1 189 ? -18.627 -2.817 27.401 1.00 67.25 189 PHE A CA 1
ATOM 1548 C C . PHE A 1 189 ? -19.652 -3.943 27.205 1.00 67.25 189 PHE A C 1
ATOM 1550 O O . PHE A 1 189 ? -20.701 -3.961 27.847 1.00 67.25 189 PHE A O 1
ATOM 1557 N N . SER A 1 190 ? -19.330 -4.927 26.361 1.00 66.44 190 SER A N 1
ATOM 1558 C CA . SER A 1 190 ? -20.184 -6.099 26.130 1.00 66.44 190 SER A CA 1
ATOM 1559 C C . SER A 1 190 ? -20.343 -6.958 27.393 1.00 66.44 190 SER A C 1
ATOM 1561 O O . SER A 1 190 ? -21.436 -7.433 27.672 1.00 66.44 190 SER A O 1
ATOM 1563 N N . ILE A 1 191 ? -19.284 -7.134 28.190 1.00 63.47 191 ILE A N 1
ATOM 1564 C CA . ILE A 1 191 ? -19.351 -7.867 29.467 1.00 63.47 191 ILE A CA 1
ATOM 1565 C C . ILE A 1 191 ? -20.249 -7.126 30.466 1.00 63.47 191 ILE A C 1
ATOM 1567 O O . ILE A 1 191 ? -21.153 -7.729 31.042 1.00 63.47 191 ILE A O 1
ATOM 1571 N N . VAL A 1 192 ? -20.046 -5.813 30.623 1.00 60.78 192 VAL A N 1
ATOM 1572 C CA . VAL A 1 192 ? -20.835 -4.974 31.542 1.00 60.78 192 VAL A CA 1
ATOM 1573 C C . VAL A 1 192 ? -22.319 -4.981 31.172 1.00 60.78 192 VAL A C 1
ATOM 1575 O O . VAL A 1 192 ? -23.166 -5.100 32.052 1.00 60.78 192 VAL A O 1
ATOM 1578 N N . THR A 1 193 ? -22.639 -4.896 29.878 1.00 59.91 193 THR A N 1
ATOM 1579 C CA . THR A 1 193 ? -24.029 -4.871 29.385 1.00 59.91 193 THR A CA 1
ATOM 1580 C C . THR A 1 193 ? -24.754 -6.213 29.478 1.00 59.91 193 THR A C 1
ATOM 1582 O O . THR A 1 193 ? -25.977 -6.209 29.585 1.00 59.91 193 THR A O 1
ATOM 1585 N N . VAL A 1 194 ? -24.044 -7.347 29.429 1.00 58.62 194 VAL A N 1
ATOM 1586 C CA . VAL A 1 194 ? -24.667 -8.683 29.490 1.00 58.62 194 VAL A CA 1
ATOM 1587 C C . VAL A 1 194 ? -24.792 -9.206 30.924 1.00 58.62 194 VAL A C 1
ATOM 1589 O O . VAL A 1 194 ? -25.779 -9.873 31.217 1.00 58.62 194 VAL A O 1
ATOM 1592 N N . TYR A 1 195 ? -23.836 -8.910 31.813 1.00 52.00 195 TYR A N 1
ATOM 1593 C CA . TYR A 1 195 ? -23.742 -9.600 33.110 1.00 52.00 195 TYR A CA 1
ATOM 1594 C C . TYR A 1 195 ? -23.849 -8.707 34.353 1.00 52.00 195 TYR A C 1
ATOM 1596 O O . TYR A 1 195 ? -24.090 -9.238 35.431 1.00 52.00 195 TYR A O 1
ATOM 1604 N N . GLY A 1 196 ? -23.722 -7.379 34.234 1.00 52.56 196 GLY A N 1
ATOM 1605 C CA . GLY A 1 196 ? -23.652 -6.485 35.398 1.00 52.56 196 GLY A CA 1
ATOM 1606 C C . GLY A 1 196 ? -22.354 -6.671 36.206 1.00 52.56 196 GLY A C 1
ATOM 1607 O O . GLY A 1 196 ? -21.963 -7.784 36.534 1.00 52.56 196 GLY A O 1
ATOM 1608 N N . GLU A 1 197 ? -21.639 -5.570 36.466 1.00 50.91 197 GLU A N 1
ATOM 1609 C CA . GLU A 1 197 ? -20.437 -5.454 37.333 1.00 50.91 197 GLU A CA 1
ATOM 1610 C C . GLU A 1 197 ? -19.346 -6.556 37.268 1.00 50.91 197 GLU A C 1
ATOM 1612 O O . GLU A 1 197 ? -18.508 -6.648 38.161 1.00 50.91 197 GLU A O 1
ATOM 1617 N N . SER A 1 198 ? -19.272 -7.364 36.212 1.00 44.91 198 SER A N 1
ATOM 1618 C CA . SER A 1 198 ? -18.256 -8.421 36.101 1.00 44.91 198 SER A CA 1
ATOM 1619 C C . SER A 1 198 ? -16.932 -7.854 35.566 1.00 44.91 198 SER A C 1
ATOM 1621 O O . SER A 1 198 ? -16.922 -7.106 34.581 1.00 44.91 198 SER A O 1
ATOM 1623 N N . LYS A 1 199 ? -15.799 -8.192 36.194 1.00 47.00 199 LYS A N 1
ATOM 1624 C CA . LYS A 1 199 ? -14.459 -7.742 35.779 1.00 47.00 199 LYS A CA 1
ATOM 1625 C C . LYS A 1 199 ? -13.883 -8.686 34.723 1.00 47.00 199 LYS A C 1
ATOM 1627 O O . LYS A 1 199 ? -14.161 -9.876 34.694 1.00 47.00 199 LYS A O 1
ATOM 1632 N N . VAL A 1 200 ? -13.013 -8.167 33.852 1.00 43.50 200 VAL A N 1
ATOM 1633 C CA . VAL A 1 200 ? -12.340 -8.963 32.797 1.00 43.50 200 VAL A CA 1
ATOM 1634 C C . VAL A 1 200 ? -11.499 -10.111 33.382 1.00 43.50 200 VAL A C 1
ATOM 1636 O O . VAL A 1 200 ? -11.357 -11.160 32.757 1.00 43.50 200 VAL A O 1
ATOM 1639 N N . GLU A 1 201 ? -10.966 -9.916 34.588 1.00 47.25 201 GLU A N 1
ATOM 1640 C CA . GLU A 1 201 ? -10.166 -10.891 35.342 1.00 47.25 201 GLU A CA 1
ATOM 1641 C C . GLU A 1 201 ? -10.974 -12.140 35.735 1.00 47.25 201 GLU A C 1
ATOM 1643 O O . GLU A 1 201 ? -10.413 -13.237 35.757 1.00 47.25 201 GLU A O 1
ATOM 1648 N N . ASP A 1 202 ? -12.293 -12.001 35.920 1.00 46.22 202 ASP A N 1
ATOM 1649 C CA . ASP A 1 202 ? -13.202 -13.090 36.310 1.00 46.22 202 ASP A CA 1
ATOM 1650 C C . ASP A 1 202 ? -13.325 -14.170 35.217 1.00 46.22 202 ASP A C 1
ATOM 1652 O O . ASP A 1 202 ? -13.721 -15.301 35.486 1.00 46.22 202 ASP A O 1
ATOM 1656 N N . PHE A 1 203 ? -12.937 -13.852 33.977 1.00 49.62 203 PHE A N 1
ATOM 1657 C CA . PHE A 1 203 ? -13.033 -14.755 32.826 1.00 49.62 203 PHE A CA 1
ATOM 1658 C C . PHE A 1 203 ? -11.689 -15.357 32.393 1.00 49.62 203 PHE A C 1
ATOM 1660 O O . PHE A 1 203 ? -11.666 -16.273 31.571 1.00 49.62 203 PHE A O 1
ATOM 1667 N N . GLN A 1 204 ? -10.559 -14.864 32.917 1.00 42.44 204 GLN A N 1
ATOM 1668 C CA . GLN A 1 204 ? -9.225 -15.358 32.545 1.00 42.44 204 GLN A CA 1
ATOM 1669 C C . GLN A 1 204 ? -8.770 -16.563 33.381 1.00 42.44 204 GLN A C 1
ATOM 1671 O O . GLN A 1 204 ? -7.891 -17.308 32.945 1.00 42.44 204 GLN A O 1
ATOM 1676 N N . TYR A 1 205 ? -9.391 -16.810 34.538 1.00 40.88 205 TYR A N 1
ATOM 1677 C CA . TYR A 1 205 ? -9.048 -17.922 35.421 1.00 40.88 205 TYR A CA 1
ATOM 1678 C C . TYR A 1 205 ? -10.286 -18.749 35.804 1.00 40.88 205 TYR A C 1
ATOM 1680 O O . TYR A 1 205 ? -10.997 -18.419 36.739 1.00 40.88 205 TYR A O 1
ATOM 1688 N N . ARG A 1 206 ? -10.429 -19.907 35.141 1.00 36.50 206 ARG A N 1
ATOM 1689 C CA . ARG A 1 206 ? -11.258 -21.081 35.502 1.00 36.50 206 ARG A CA 1
ATOM 1690 C C . ARG A 1 206 ? -12.780 -20.979 35.305 1.00 36.50 206 ARG A C 1
ATOM 1692 O O . ARG A 1 206 ? -13.465 -20.209 35.950 1.00 36.50 206 ARG A O 1
ATOM 1699 N N . ASN A 1 207 ? -13.273 -21.921 34.492 1.00 39.03 207 ASN A N 1
ATOM 1700 C CA . ASN A 1 207 ? -14.582 -22.578 34.547 1.00 39.03 207 ASN A CA 1
ATOM 1701 C C . ASN A 1 207 ? -15.776 -21.684 34.899 1.00 39.03 207 ASN A C 1
ATOM 1703 O O . ASN A 1 207 ? -16.117 -21.519 36.067 1.00 39.03 207 ASN A O 1
ATOM 1707 N N . GLY A 1 208 ? -16.473 -21.228 33.855 1.00 35.75 208 GLY A N 1
ATOM 1708 C CA . GLY A 1 208 ? -17.799 -20.625 33.938 1.00 35.75 208 GLY A CA 1
ATOM 1709 C C . GLY A 1 208 ? -18.842 -21.572 34.533 1.00 35.75 208 GLY A C 1
ATOM 1710 O O . GLY A 1 208 ? -19.641 -22.162 33.814 1.00 35.75 208 GLY A O 1
ATOM 1711 N N . ALA A 1 209 ? -18.847 -21.687 35.853 1.00 35.62 209 ALA A N 1
ATOM 1712 C CA . ALA A 1 209 ? -20.006 -22.072 36.633 1.00 35.62 209 ALA A CA 1
ATOM 1713 C C . ALA A 1 209 ? -20.481 -20.809 37.352 1.00 35.62 209 ALA A C 1
ATOM 1715 O O . ALA A 1 209 ? -20.179 -20.577 38.520 1.00 35.62 209 ALA A O 1
ATOM 1716 N N . ALA A 1 210 ? -21.193 -19.956 36.613 1.00 39.28 210 ALA A N 1
ATOM 1717 C CA . ALA A 1 210 ? -22.067 -18.984 37.241 1.00 39.28 210 ALA A CA 1
ATOM 1718 C C . ALA A 1 210 ? -23.144 -19.788 37.982 1.00 39.28 210 ALA A C 1
ATOM 1720 O O . ALA A 1 210 ? -24.034 -20.374 37.364 1.00 39.28 210 ALA A O 1
ATOM 1721 N N . HIS A 1 211 ? -23.002 -19.889 39.302 1.00 34.69 211 HIS A N 1
ATOM 1722 C CA . HIS A 1 211 ? -24.064 -20.340 40.187 1.00 34.69 211 HIS A CA 1
ATOM 1723 C C . HIS A 1 211 ? -25.219 -19.342 40.080 1.00 34.69 211 HIS A C 1
ATOM 1725 O O . HIS A 1 211 ? -25.229 -18.313 40.747 1.00 34.69 211 HIS A O 1
ATOM 1731 N N . HIS A 1 212 ? -26.185 -19.647 39.220 1.00 37.00 212 HIS A N 1
ATOM 1732 C CA . HIS A 1 212 ? -27.533 -19.124 39.352 1.00 37.00 212 HIS A CA 1
ATOM 1733 C C . HIS A 1 212 ? -28.369 -20.204 40.034 1.00 37.00 212 HIS A C 1
ATOM 1735 O O . HIS A 1 212 ? -28.905 -21.099 39.384 1.00 37.00 212 HIS A O 1
ATOM 1741 N N . GLU A 1 213 ? -28.438 -20.136 41.364 1.00 32.03 213 GLU A N 1
ATOM 1742 C CA . GLU A 1 213 ? -29.626 -20.607 42.068 1.00 32.03 213 GLU A CA 1
ATOM 1743 C C . GLU A 1 213 ? -30.765 -19.664 41.668 1.00 32.03 213 GLU A C 1
ATOM 1745 O O . GLU A 1 213 ? -30.722 -18.463 41.932 1.00 32.03 213 GLU A O 1
ATOM 1750 N N . ILE A 1 214 ? -31.727 -20.209 40.930 1.00 35.56 214 ILE A N 1
ATOM 1751 C CA . ILE A 1 214 ? -33.015 -19.581 40.656 1.00 35.56 214 ILE A CA 1
ATOM 1752 C C . ILE A 1 214 ? -34.006 -20.342 41.539 1.00 35.56 214 ILE A C 1
ATOM 1754 O O . ILE A 1 214 ? -34.180 -21.546 41.338 1.00 35.56 214 ILE A O 1
ATOM 1758 N N . GLU A 1 215 ? -34.582 -19.657 42.530 1.00 30.03 215 GLU A N 1
ATOM 1759 C CA . GLU A 1 215 ? -35.830 -20.077 43.190 1.00 30.03 215 GLU A CA 1
ATOM 1760 C C . GLU A 1 215 ? -37.023 -19.935 42.237 1.00 30.03 215 GLU A C 1
ATOM 1762 O O . GLU A 1 215 ? -37.083 -18.921 41.500 1.00 30.03 215 GLU A O 1
#

Organism: NCBI:txid2303983

Foldseek 3Di:
DFLDQDDPVPDDPVLVVQLVVLCVVPVPDDPLVSSLVSSLVSLLVVLLVLLVVLVVVCVVLQPVLPVVLVVLLVVLVVVLVVLLVDPPLQPDLDVVVVVSLVVLVVSLVVLVVVLVVLVVSLVVLVNSLVSSVVSSCVSCVSSVHHRDPVVSVVSCVVSCSVVSSVVSVVSSVVSVVSSVVSVVSSVVSVCCSHHNPDDPVNPPDDDPPPPDPDD

Radius of gyration: 28.26 Å; chains: 1; bounding box: 62×35×75 Å

Sequence (215 aa):
MNIRLININEMNSQDLNELTTIYVSDASLSPSKMVEILQQRVACRSLHKSIKLIQEDHRRSFENCLSERDKKLEEIRKQAESLHSYPRAINAPNPSYFLAINTVKEDLKFAEAQVRNYQKSISRLNDLEWEFKSVLRKSSYWSGSLADSNMMEEILNEMGIKELMQDLEKRLKELQEQVKKFSLELTKFSIVTVYGESKVEDFQYRNGAAHHEIE

pLDDT: mean 73.07, std 14.91, range [30.03, 89.06]

Secondary structure (DSSP, 8-state):
---PPPPGGG--HHHHHHHHHHHHH-TTS-HHHHHHHHHHHHHHHHHHHHHHHHHHHHHHHHHHHHHHHHHHHHHHHHHHHHHHT-TTGGG---HHHHHHHHHHHHHHHHHHHHHHHHHHHHHHHHHHHHHHHHHHHHHHHHHT----HHHHHHHHHHTTHHHHHHHHHHHHHHHHHHHHHHHHHHHHHHHHHHHSS--GGGGTSS---------